Protein AF-A0A970TZQ5-F1 (afdb_monomer_lite)

Radius of gyration: 27.66 Å; chains: 1; bounding box: 65×51×74 Å

Secondary structure (DSSP, 8-state):
-----TTHHHHHHHHHHHHHHHHHHSPSSHHHHHHHHHHHHHHHHHHHGGGGGGGSGGGGG--HHHHHHHHHHHHHHHHHHHHHHTTPPP-HHHHHHHHHHHHHHHIIIIIHHHHHHHH-THHHHHHHHHHHHTT---EEEEES---HHHHHHHTS--EEESSSPPPPSS-TT--HHHHHHHHHHHHHHHHHHHTTS--S-TTS--HHHHHHHHHHHHHHHHTT---HHHHHHHHHHHHHHHHHHHHHHTSSS-EEEEEEHHHHHHHHHH-S--TT-EEEEEEEETTEEEEEEE-HHHHHHHHT--

Foldseek 3Di:
DPPPCVVVVVVVVVVVVVVVVVVVPDDDDDVVLVVLLVLLVVLQVQLCVLVCCVVDPNVVLDDVLSNVLSVVSNVLSVVSVVCSVVVHDDPVVVSVVVVVVSVVVSCVVRVCVVVCQQAACQVVLVLLLVCVVVVHDFAEEEEPDDDVRNCVNSVHDHDYHPVDQQDFPDPPPDDPVRSVVVVVLLVVLLLVQLVVQDQPDLQQGDPVSLVSSLVSSVVSVVVPPDDPVVVVRSLVSVLVSLVVVLVVQLDLGKYKYKYFSSVSSVSCSSCVPSNQKGFPDWGNHHNTTITIIIHPNNNVSSVPPD

Sequence (306 aa):
RSVYLLPLYPACAILFAAAMLQFMDTPWGKTQHRMGVVLAVLPLLLSIAPFALFATPYRAFWNYGWALFSLILAIYGLFLLYRLYAAKRLYLPAHVVGIFSILAFFAASLFFPSLNNHKSARFFCAPVAALVDQGIDFDLYTIGFAREEYIFYSKHPFKELFTKEVPLSQDHGLTPLQMARFQKECSRVINKAQTKIEVQDINAISETELEALHEALQEAIHKKNYAEPLWLDFKAGLEEQVRAFFEDFATPRPAFLYIQAADWYWIYGLHPETGGAMVMDQSAVGSRSMLLIANEAGAALLSTIP

Structure (mmCIF, N/CA/C/O backbone):
data_AF-A0A970TZQ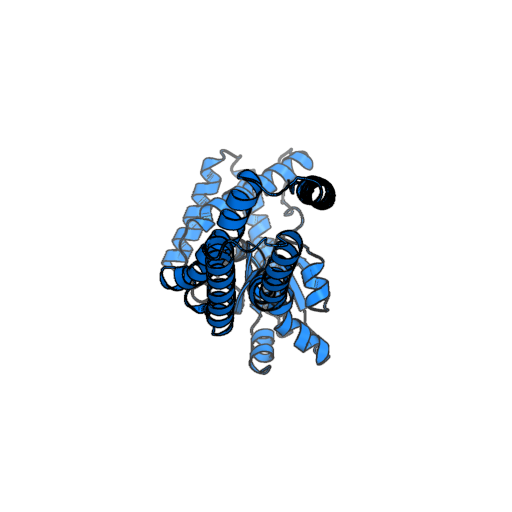5-F1
#
_entry.id   AF-A0A970TZQ5-F1
#
loop_
_atom_site.group_PDB
_atom_site.id
_atom_site.type_symbol
_atom_site.label_atom_id
_atom_site.label_alt_id
_atom_site.label_comp_id
_atom_site.label_asym_id
_atom_site.label_entity_id
_atom_site.label_seq_id
_atom_site.pdbx_PDB_ins_code
_atom_site.Cartn_x
_atom_site.Cartn_y
_atom_site.Cartn_z
_atom_site.occupancy
_atom_site.B_iso_or_equiv
_atom_site.auth_seq_id
_atom_site.auth_comp_id
_atom_site.auth_asym_id
_atom_site.auth_atom_id
_atom_site.pdbx_PDB_model_num
ATOM 1 N N . ARG A 1 1 ? -7.508 12.135 -10.018 1.00 39.81 1 ARG A N 1
ATOM 2 C CA . ARG A 1 1 ? -7.989 11.834 -11.388 1.00 39.81 1 ARG A CA 1
ATOM 3 C C . ARG A 1 1 ? -6.898 11.034 -12.082 1.00 39.81 1 ARG A C 1
ATOM 5 O O . ARG A 1 1 ? -5.844 11.590 -12.347 1.00 39.81 1 ARG A O 1
ATOM 12 N N . SER A 1 2 ? -7.107 9.738 -12.279 1.00 38.75 2 SER A N 1
ATOM 13 C CA . SER A 1 2 ? -6.241 8.884 -13.093 1.00 38.75 2 SER A CA 1
ATOM 14 C C . SER A 1 2 ? -6.365 9.330 -14.547 1.00 38.75 2 SER A C 1
ATOM 16 O O . SER A 1 2 ? -7.413 9.139 -15.161 1.00 38.75 2 SER A O 1
ATOM 18 N N . VAL A 1 3 ? -5.338 9.995 -15.077 1.00 48.09 3 VAL A N 1
ATOM 19 C CA . VAL A 1 3 ? -5.247 10.273 -16.514 1.00 48.09 3 VAL A CA 1
ATOM 20 C C . VAL A 1 3 ? -5.311 8.920 -17.216 1.00 48.09 3 VAL A C 1
ATOM 22 O O . VAL A 1 3 ? -4.507 8.034 -16.934 1.00 48.09 3 VAL A O 1
ATOM 25 N N . TYR A 1 4 ? -6.328 8.727 -18.052 1.00 50.22 4 TYR A N 1
ATOM 26 C CA . TYR A 1 4 ? -6.528 7.490 -18.795 1.00 50.22 4 TYR A CA 1
ATOM 27 C C . TYR A 1 4 ? -5.415 7.412 -19.851 1.00 50.22 4 TYR A C 1
ATOM 29 O O . TYR A 1 4 ? -5.520 8.006 -20.917 1.00 50.22 4 TYR A O 1
ATOM 37 N N . LEU A 1 5 ? -4.298 6.759 -19.517 1.00 59.78 5 LEU A N 1
ATOM 38 C CA . LEU A 1 5 ? -3.113 6.654 -20.384 1.00 59.78 5 LEU A CA 1
ATOM 39 C C . LEU A 1 5 ? -3.281 5.612 -21.502 1.00 59.78 5 LEU A C 1
ATOM 41 O O . LEU A 1 5 ? -2.469 5.560 -22.421 1.00 59.78 5 LEU A O 1
ATOM 45 N N . LEU A 1 6 ? -4.342 4.802 -21.448 1.00 64.88 6 LEU A N 1
ATOM 46 C CA . LEU A 1 6 ? -4.631 3.731 -22.407 1.00 64.88 6 LEU A CA 1
ATOM 47 C C . LEU A 1 6 ? -4.637 4.176 -23.883 1.00 64.88 6 LEU A C 1
ATOM 49 O O . LEU A 1 6 ? -4.052 3.457 -24.685 1.00 64.88 6 LEU A O 1
ATOM 53 N N . PRO A 1 7 ? -5.193 5.343 -24.273 1.00 77.31 7 PRO A N 1
ATOM 54 C CA . PRO A 1 7 ? -5.137 5.816 -25.661 1.00 77.31 7 PRO A CA 1
ATOM 55 C C . PRO A 1 7 ? -3.758 6.346 -26.081 1.00 77.31 7 PRO A C 1
ATOM 57 O O . PRO A 1 7 ? -3.457 6.403 -27.273 1.00 77.31 7 PRO A O 1
ATOM 60 N N . LEU A 1 8 ? -2.910 6.732 -25.121 1.00 78.00 8 LEU A N 1
ATOM 61 C CA . LEU A 1 8 ? -1.598 7.313 -25.401 1.00 78.00 8 LEU A CA 1
ATOM 62 C C . LEU A 1 8 ? -0.619 6.251 -25.920 1.00 78.00 8 LEU A C 1
ATOM 64 O O . LEU A 1 8 ? 0.151 6.526 -26.836 1.00 78.00 8 LEU A O 1
ATOM 68 N N . TYR A 1 9 ? -0.673 5.029 -25.379 1.00 80.25 9 TYR A N 1
ATOM 69 C CA . TYR A 1 9 ? 0.233 3.948 -25.782 1.00 80.25 9 TYR A CA 1
ATOM 70 C C . TYR A 1 9 ? 0.084 3.559 -27.266 1.00 80.25 9 TYR A C 1
ATOM 72 O O . TYR A 1 9 ? 1.101 3.566 -27.963 1.00 80.25 9 TYR A O 1
ATOM 80 N N . PRO A 1 10 ? -1.131 3.291 -27.799 1.00 84.69 10 PRO A N 1
ATOM 81 C CA . PRO A 1 10 ? -1.318 3.043 -29.227 1.00 84.69 10 PRO A CA 1
ATOM 82 C C . PRO A 1 10 ? -0.879 4.223 -30.094 1.00 84.69 10 PRO A C 1
ATOM 84 O O . PRO A 1 10 ? -0.209 4.021 -31.103 1.00 84.69 10 PRO A O 1
ATOM 87 N N . ALA A 1 11 ? -1.200 5.458 -29.691 1.00 86.19 11 ALA A N 1
ATOM 88 C CA . ALA A 1 11 ? -0.820 6.650 -30.446 1.00 86.19 11 ALA A CA 1
ATOM 89 C C . ALA A 1 11 ? 0.708 6.804 -30.542 1.00 86.19 11 ALA A C 1
ATOM 91 O O . ALA A 1 11 ? 1.244 7.004 -31.632 1.00 86.19 11 ALA A O 1
ATOM 92 N N . CYS A 1 12 ? 1.427 6.641 -29.426 1.00 85.12 12 CYS A N 1
ATOM 93 C CA . CYS A 1 12 ? 2.889 6.660 -29.411 1.00 85.12 12 CYS A CA 1
ATOM 94 C C . CYS A 1 12 ? 3.492 5.522 -30.243 1.00 85.12 12 CYS A C 1
ATOM 96 O O . CYS A 1 12 ? 4.470 5.755 -30.947 1.00 85.12 12 CYS A O 1
ATOM 98 N N . ALA A 1 13 ? 2.912 4.319 -30.205 1.00 86.25 13 ALA A N 1
ATOM 99 C CA . ALA A 1 13 ? 3.382 3.188 -31.003 1.00 86.25 13 ALA A CA 1
ATOM 100 C C . ALA A 1 13 ? 3.233 3.444 -32.514 1.00 86.25 13 ALA A C 1
ATOM 102 O O . ALA A 1 13 ? 4.171 3.189 -33.267 1.00 86.25 13 ALA A O 1
ATOM 103 N N . ILE A 1 14 ? 2.098 4.005 -32.950 1.00 88.81 14 ILE A N 1
ATOM 104 C CA . ILE A 1 14 ? 1.858 4.373 -34.355 1.00 88.81 14 ILE A CA 1
ATOM 105 C C . ILE A 1 14 ? 2.846 5.454 -34.804 1.00 88.81 14 ILE A C 1
ATOM 107 O O . ILE A 1 14 ? 3.481 5.308 -35.847 1.00 88.81 14 ILE A O 1
ATOM 111 N N . LEU A 1 15 ? 3.020 6.513 -34.005 1.00 89.19 15 LEU A N 1
ATOM 112 C CA . LEU A 1 15 ? 3.970 7.589 -34.306 1.00 89.19 15 LEU A CA 1
ATOM 113 C C . LEU A 1 15 ? 5.410 7.072 -34.378 1.00 89.19 15 LEU A C 1
ATOM 115 O O . LEU A 1 15 ? 6.154 7.440 -35.285 1.00 89.19 15 LEU A O 1
ATOM 119 N N . PHE A 1 16 ? 5.796 6.193 -33.454 1.00 87.88 16 PHE A N 1
ATOM 120 C CA . PHE A 1 16 ? 7.115 5.574 -33.447 1.00 87.88 16 PHE A CA 1
ATOM 121 C C . PHE A 1 16 ? 7.339 4.695 -34.682 1.00 87.88 16 PHE A C 1
ATOM 123 O O . PHE A 1 16 ? 8.379 4.804 -35.329 1.00 87.88 16 PHE A O 1
ATOM 130 N N . ALA A 1 17 ? 6.360 3.864 -35.046 1.00 87.94 17 ALA A N 1
ATOM 131 C CA . ALA A 1 17 ? 6.428 3.028 -36.240 1.00 87.94 17 ALA A CA 1
ATOM 132 C C . ALA A 1 17 ? 6.543 3.874 -37.519 1.00 87.94 17 ALA A C 1
ATOM 134 O O . ALA A 1 17 ? 7.414 3.611 -38.347 1.00 87.94 17 ALA A O 1
ATOM 135 N N . ALA A 1 18 ? 5.732 4.929 -37.650 1.00 89.12 18 ALA A N 1
ATOM 136 C CA . ALA A 1 18 ? 5.799 5.856 -38.778 1.00 89.12 18 ALA A CA 1
ATOM 137 C C . ALA A 1 18 ? 7.170 6.549 -38.874 1.00 89.12 18 ALA A C 1
ATOM 139 O O . ALA A 1 18 ? 7.766 6.595 -39.950 1.00 89.12 18 ALA A O 1
ATOM 140 N N . ALA A 1 19 ? 7.712 7.015 -37.744 1.00 86.25 19 ALA A N 1
ATOM 141 C CA . ALA A 1 19 ? 9.044 7.612 -37.687 1.00 86.25 19 ALA A CA 1
ATOM 142 C C . ALA A 1 19 ? 10.150 6.610 -38.062 1.00 86.25 19 ALA A C 1
ATOM 144 O O . ALA A 1 19 ? 11.109 6.982 -38.736 1.00 86.25 19 ALA A O 1
ATOM 145 N N . MET A 1 20 ? 10.023 5.339 -37.665 1.00 85.38 20 MET A N 1
ATOM 146 C CA . MET A 1 20 ? 10.967 4.281 -38.042 1.00 85.38 20 MET A CA 1
ATOM 147 C C . MET A 1 20 ? 10.926 3.949 -39.531 1.00 85.38 20 MET A C 1
ATOM 149 O O . MET A 1 20 ? 11.990 3.801 -40.128 1.00 85.38 20 MET A O 1
ATOM 153 N N . LEU A 1 21 ? 9.744 3.899 -40.148 1.00 87.31 21 LEU A N 1
ATOM 154 C CA . LEU A 1 21 ? 9.618 3.697 -41.595 1.00 87.31 21 LEU A CA 1
ATOM 155 C C . LEU A 1 21 ? 10.258 4.853 -42.372 1.00 87.31 21 LEU A C 1
ATOM 157 O O . LEU A 1 21 ? 11.133 4.629 -43.203 1.00 87.31 21 LEU A O 1
ATOM 161 N N . GLN A 1 22 ? 9.929 6.096 -42.012 1.00 86.75 22 GLN A N 1
ATOM 162 C CA . GLN A 1 22 ? 10.545 7.275 -42.627 1.00 86.75 22 GLN A CA 1
ATOM 163 C C . GLN A 1 22 ? 12.073 7.287 -42.451 1.00 86.75 22 GLN A C 1
ATOM 165 O O . GLN A 1 22 ? 12.824 7.688 -43.345 1.00 86.75 22 GLN A O 1
ATOM 170 N N . PHE A 1 23 ? 12.552 6.836 -41.292 1.00 83.62 23 PHE A N 1
ATOM 171 C CA . PHE A 1 23 ? 13.975 6.731 -41.012 1.00 83.62 23 PHE A CA 1
ATOM 172 C C . PHE A 1 23 ? 14.678 5.690 -41.899 1.00 83.62 23 PHE A C 1
ATOM 174 O O . PHE A 1 23 ? 15.806 5.935 -42.333 1.00 83.62 23 PHE A O 1
ATOM 181 N N . MET A 1 24 ? 14.021 4.560 -42.184 1.00 84.31 24 MET A N 1
ATOM 182 C CA . MET A 1 24 ? 14.531 3.501 -43.064 1.00 84.31 24 MET A CA 1
ATOM 183 C C . MET A 1 24 ? 14.681 3.958 -44.517 1.00 84.31 24 MET A C 1
ATOM 185 O O . MET A 1 24 ? 15.652 3.574 -45.166 1.00 84.31 24 MET A O 1
ATOM 189 N N . ASP A 1 25 ? 13.775 4.812 -44.991 1.00 86.38 25 ASP A N 1
ATOM 190 C CA . ASP A 1 25 ? 13.792 5.336 -46.363 1.00 86.38 25 ASP A CA 1
ATOM 191 C C . ASP A 1 25 ? 14.812 6.472 -46.562 1.00 86.38 25 ASP A C 1
ATOM 193 O O . ASP A 1 25 ? 15.141 6.853 -47.687 1.00 86.38 25 ASP A O 1
ATOM 197 N N . THR A 1 26 ? 15.347 7.029 -45.473 1.00 84.62 26 THR A N 1
ATOM 198 C CA . THR A 1 26 ? 16.321 8.122 -45.540 1.00 84.62 26 THR A CA 1
ATOM 199 C C . THR A 1 26 ? 17.713 7.578 -45.916 1.00 84.62 26 THR A C 1
ATOM 201 O O . THR A 1 26 ? 18.188 6.620 -45.301 1.00 84.62 26 THR A O 1
ATOM 204 N N . PRO A 1 27 ? 18.435 8.175 -46.884 1.00 84.69 27 PRO A N 1
ATOM 205 C CA . PRO A 1 27 ? 19.791 7.745 -47.221 1.00 84.69 27 PRO A CA 1
ATOM 206 C C . PRO A 1 27 ? 20.783 8.004 -46.079 1.00 84.69 27 PRO A C 1
ATOM 208 O O . PRO A 1 27 ? 20.627 8.929 -45.275 1.00 84.69 27 PRO A O 1
ATOM 211 N N . TRP A 1 28 ? 21.854 7.205 -46.034 1.00 81.25 28 TRP A N 1
ATOM 212 C CA . TRP A 1 28 ? 22.858 7.320 -44.977 1.00 81.25 28 TRP A CA 1
ATOM 213 C C . TRP A 1 28 ? 23.588 8.657 -44.984 1.00 81.25 28 TRP A C 1
ATOM 215 O O . TRP A 1 28 ? 24.204 9.050 -45.972 1.00 81.25 28 TRP A O 1
ATOM 225 N N . GLY A 1 29 ? 23.546 9.343 -43.840 1.00 86.19 29 GLY A N 1
ATOM 226 C CA . GLY A 1 29 ? 24.088 10.686 -43.675 1.00 86.19 29 GLY A CA 1
ATOM 227 C C . GLY A 1 29 ? 24.277 11.087 -42.212 1.00 86.19 29 GLY A C 1
ATOM 228 O O . GLY A 1 29 ? 24.196 10.268 -41.294 1.00 86.19 29 GLY A O 1
ATOM 229 N N . LYS A 1 30 ? 24.518 12.385 -41.983 1.00 87.25 30 LYS A N 1
ATOM 230 C CA . LYS A 1 30 ? 24.831 12.947 -40.653 1.00 87.25 30 LYS A CA 1
ATOM 231 C C . LYS A 1 30 ? 23.747 12.654 -39.609 1.00 87.25 30 LYS A C 1
ATOM 233 O O . LYS A 1 30 ? 24.076 12.373 -38.461 1.00 87.25 30 LYS A O 1
ATOM 238 N N . THR A 1 31 ? 22.472 12.693 -39.997 1.00 85.31 31 THR A N 1
ATOM 239 C CA . THR A 1 31 ? 21.338 12.441 -39.091 1.00 85.31 31 THR A CA 1
ATOM 240 C C . THR A 1 31 ? 21.326 11.005 -38.576 1.00 85.31 31 THR A C 1
ATOM 242 O O . THR A 1 31 ? 21.201 10.791 -37.374 1.00 85.31 31 THR A O 1
ATOM 245 N N . GLN A 1 32 ? 21.545 10.022 -39.453 1.00 85.25 32 GLN A N 1
ATOM 246 C CA . GLN A 1 32 ? 21.582 8.611 -39.061 1.00 85.25 32 GLN A CA 1
ATOM 247 C C . GLN A 1 32 ? 22.785 8.304 -38.174 1.00 85.25 32 GLN A C 1
ATOM 249 O O . GLN A 1 32 ? 22.650 7.598 -37.180 1.00 85.25 32 GLN A O 1
ATOM 254 N N . HIS A 1 33 ? 23.942 8.906 -38.465 1.00 88.62 33 HIS A N 1
ATOM 255 C CA . HIS A 1 33 ? 25.108 8.789 -37.595 1.00 88.62 33 HIS A CA 1
ATOM 256 C C . HIS A 1 33 ? 24.834 9.359 -36.193 1.00 88.62 33 HIS A C 1
ATOM 258 O O . HIS A 1 33 ? 25.112 8.690 -35.203 1.00 88.62 33 HIS A O 1
ATOM 264 N N . ARG A 1 34 ? 24.213 10.546 -36.091 1.00 90.56 34 ARG A N 1
ATOM 265 C CA . ARG A 1 34 ? 23.810 11.139 -34.800 1.00 90.56 34 ARG A CA 1
ATOM 266 C C . ARG A 1 34 ? 22.829 10.251 -34.036 1.00 90.56 34 ARG A C 1
ATOM 268 O O . ARG A 1 34 ? 23.026 10.027 -32.848 1.00 90.56 34 ARG A O 1
ATOM 275 N N . MET A 1 35 ? 21.807 9.718 -34.707 1.00 89.38 35 MET A N 1
ATOM 276 C CA . MET A 1 35 ? 20.855 8.792 -34.082 1.00 89.38 35 MET A CA 1
ATOM 277 C C . MET A 1 35 ? 21.528 7.495 -33.636 1.00 89.38 35 MET A C 1
ATOM 279 O O . MET A 1 35 ? 21.233 7.002 -32.554 1.00 89.38 35 MET A O 1
ATOM 283 N N . GLY A 1 36 ? 22.482 6.984 -34.416 1.00 91.25 36 GLY A N 1
ATOM 284 C CA . GLY A 1 36 ? 23.326 5.866 -34.014 1.00 91.25 36 GLY A CA 1
ATOM 285 C C . GLY A 1 36 ? 24.115 6.163 -32.740 1.00 91.25 36 GLY A C 1
ATOM 286 O O . GLY A 1 36 ? 24.098 5.348 -31.824 1.00 91.25 36 GLY A O 1
ATOM 287 N N . VAL A 1 37 ? 24.748 7.338 -32.642 1.00 93.81 37 VAL A N 1
ATOM 288 C CA . VAL A 1 37 ? 25.464 7.761 -31.425 1.00 93.81 37 VAL A CA 1
ATOM 289 C C . VAL A 1 37 ? 24.515 7.821 -30.230 1.00 93.81 37 VAL A C 1
ATOM 291 O O . VAL A 1 37 ? 24.837 7.267 -29.185 1.00 93.81 37 VAL A O 1
ATOM 294 N N . VAL A 1 38 ? 23.326 8.413 -30.381 1.00 93.94 38 VAL A N 1
ATOM 295 C CA . VAL A 1 38 ? 22.309 8.444 -29.313 1.00 93.94 38 VAL A CA 1
ATOM 296 C C . VAL A 1 38 ? 21.917 7.025 -28.886 1.00 93.94 38 VAL A C 1
ATOM 298 O O . VAL A 1 38 ? 21.910 6.726 -27.693 1.00 93.94 38 VAL A O 1
ATOM 301 N N . LEU A 1 39 ? 21.658 6.133 -29.846 1.00 92.81 39 LEU A N 1
ATOM 302 C CA . LEU A 1 39 ? 21.317 4.730 -29.589 1.00 92.81 39 LEU A CA 1
ATOM 303 C C . LEU A 1 39 ? 22.457 3.926 -28.957 1.00 92.81 39 LEU A C 1
ATOM 305 O O . LEU A 1 39 ? 22.183 2.920 -28.315 1.00 92.81 39 LEU A O 1
ATOM 309 N N . ALA A 1 40 ? 23.711 4.340 -29.127 1.00 95.12 40 ALA A N 1
ATOM 310 C CA . ALA A 1 40 ? 24.865 3.697 -28.508 1.00 95.12 40 ALA A CA 1
ATOM 311 C C . ALA A 1 40 ? 25.138 4.234 -27.091 1.00 95.12 40 ALA A C 1
ATOM 313 O O . ALA A 1 40 ? 25.444 3.466 -26.181 1.00 95.12 40 ALA A O 1
ATOM 314 N N . VAL A 1 41 ? 24.978 5.545 -26.889 1.00 96.56 41 VAL A N 1
ATOM 315 C CA . VAL A 1 41 ? 25.199 6.220 -25.600 1.00 96.56 41 VAL A CA 1
ATOM 316 C C . VAL A 1 41 ? 24.096 5.896 -24.594 1.00 96.56 41 VAL A C 1
ATOM 318 O O . VAL A 1 41 ? 24.387 5.695 -23.419 1.00 96.56 41 VAL A O 1
ATOM 321 N N . LEU A 1 42 ? 22.836 5.809 -25.024 1.00 95.81 42 LEU A N 1
ATOM 322 C CA . LEU A 1 42 ? 21.712 5.577 -24.114 1.00 95.81 42 LEU A CA 1
ATOM 323 C C . LEU A 1 42 ? 21.819 4.238 -23.347 1.00 95.81 42 LEU A C 1
ATOM 325 O O . LEU A 1 42 ? 21.691 4.268 -22.124 1.00 95.81 42 LEU A O 1
ATOM 329 N N . PRO A 1 43 ? 22.133 3.088 -23.978 1.00 95.94 43 PRO A N 1
ATOM 330 C CA . PRO A 1 43 ? 22.441 1.846 -23.267 1.00 95.94 43 PRO A CA 1
ATOM 331 C C . PRO A 1 43 ? 23.606 1.976 -22.282 1.00 95.94 43 PRO A C 1
ATOM 333 O O . PRO A 1 43 ? 23.533 1.419 -21.193 1.00 95.94 43 PRO A O 1
ATOM 336 N N . LEU A 1 44 ? 24.656 2.737 -22.618 1.00 97.12 44 LEU A N 1
ATOM 337 C CA . LEU A 1 44 ? 25.788 2.961 -21.709 1.00 97.12 44 LEU A CA 1
ATOM 338 C C . LEU A 1 44 ? 25.359 3.739 -20.466 1.00 97.12 44 LEU A C 1
ATOM 340 O O . LEU A 1 44 ? 25.702 3.349 -19.355 1.00 97.12 44 LEU A O 1
ATOM 344 N N . LEU A 1 45 ? 24.556 4.790 -20.627 1.00 96.31 45 LEU A N 1
ATOM 345 C CA . LEU A 1 45 ? 24.002 5.526 -19.490 1.00 96.31 45 LEU A CA 1
ATOM 346 C C . LEU A 1 45 ? 23.093 4.630 -18.640 1.00 96.31 45 LEU A C 1
ATOM 348 O O . LEU A 1 45 ? 23.231 4.588 -17.418 1.00 96.31 45 LEU A O 1
ATOM 352 N N . LEU A 1 46 ? 22.216 3.852 -19.282 1.00 95.25 46 LEU A N 1
ATOM 353 C CA . LEU A 1 46 ? 21.351 2.895 -18.592 1.00 95.25 46 LEU A CA 1
ATOM 354 C C . LEU A 1 46 ? 22.137 1.775 -17.899 1.00 95.25 46 LEU A C 1
ATOM 356 O O . LEU A 1 46 ? 21.683 1.281 -16.874 1.00 95.25 46 LEU A O 1
ATOM 360 N N . SER A 1 47 ? 23.321 1.407 -18.396 1.00 97.00 47 SER A N 1
ATOM 361 C CA . SER A 1 47 ? 24.172 0.402 -17.753 1.00 97.00 47 SER A CA 1
ATOM 362 C C . SER A 1 47 ? 24.698 0.854 -16.391 1.00 97.00 47 SER A C 1
ATOM 364 O O . SER A 1 47 ? 24.937 0.025 -15.517 1.00 97.00 47 SER A O 1
ATOM 366 N N . ILE A 1 48 ? 24.830 2.163 -16.173 1.00 96.56 48 ILE A N 1
ATOM 367 C CA . ILE A 1 48 ? 25.310 2.729 -14.907 1.00 96.56 48 ILE A CA 1
ATOM 368 C C . ILE A 1 48 ? 24.148 2.901 -13.916 1.00 96.56 48 ILE A C 1
ATOM 370 O O . ILE A 1 48 ? 24.350 2.821 -12.705 1.00 96.56 48 ILE A O 1
ATOM 374 N N . ALA A 1 49 ? 22.918 3.084 -14.409 1.00 93.00 49 ALA A N 1
ATOM 375 C CA . ALA A 1 49 ? 21.755 3.423 -13.589 1.00 93.00 49 ALA A CA 1
ATOM 376 C C . ALA A 1 49 ? 21.494 2.469 -12.400 1.00 93.00 49 ALA A C 1
ATOM 378 O O . ALA A 1 49 ? 21.246 2.976 -11.306 1.00 93.00 49 ALA A O 1
ATOM 379 N N . PRO A 1 50 ? 21.607 1.128 -12.521 1.00 93.38 50 PRO A N 1
ATOM 380 C CA . PRO A 1 50 ? 21.378 0.238 -11.381 1.00 93.38 50 PRO A CA 1
ATOM 381 C C . PRO A 1 50 ? 22.364 0.431 -10.224 1.00 93.38 50 PRO A C 1
ATOM 383 O O . PRO A 1 50 ? 22.018 0.165 -9.075 1.00 93.38 50 PRO A O 1
ATOM 386 N N . PHE A 1 51 ? 23.575 0.930 -10.488 1.00 94.75 51 PHE A N 1
ATOM 387 C CA . PHE A 1 51 ? 24.564 1.201 -9.440 1.00 94.75 51 PHE A CA 1
ATOM 388 C C . PHE A 1 51 ? 24.218 2.439 -8.609 1.00 94.75 51 PHE A C 1
ATOM 390 O O . PHE A 1 51 ? 24.690 2.558 -7.479 1.00 94.75 51 PHE A O 1
ATOM 397 N N . ALA A 1 52 ? 23.340 3.318 -9.104 1.00 93.44 52 ALA A N 1
ATOM 398 C CA . ALA A 1 52 ? 22.818 4.427 -8.311 1.00 93.44 52 ALA A CA 1
ATOM 399 C C . ALA A 1 52 ? 22.042 3.934 -7.078 1.00 93.44 52 ALA A C 1
ATOM 401 O O . ALA A 1 52 ? 22.005 4.643 -6.076 1.00 93.44 52 ALA A O 1
ATOM 402 N N . LEU A 1 53 ? 21.494 2.707 -7.100 1.00 90.25 53 LEU A N 1
ATOM 403 C CA . LEU A 1 53 ? 20.795 2.119 -5.951 1.00 90.25 53 LEU A CA 1
ATOM 404 C C . LEU A 1 53 ? 21.674 2.055 -4.697 1.00 90.25 53 LEU A C 1
ATOM 406 O O . LEU A 1 53 ? 21.158 2.255 -3.599 1.00 90.25 53 LEU A O 1
ATOM 410 N N . PHE A 1 54 ? 22.989 1.853 -4.843 1.00 93.44 54 PHE A N 1
ATOM 411 C CA . PHE A 1 54 ? 23.922 1.826 -3.711 1.00 93.44 54 PHE A CA 1
ATOM 412 C C . PHE A 1 54 ? 24.036 3.168 -2.982 1.00 93.44 54 PHE A C 1
ATOM 414 O O . PHE A 1 54 ? 24.378 3.188 -1.803 1.00 93.44 54 PHE A O 1
ATOM 421 N N . ALA A 1 55 ? 23.718 4.274 -3.657 1.00 94.38 55 ALA A N 1
ATOM 422 C CA . ALA A 1 55 ? 23.684 5.612 -3.074 1.00 94.38 55 ALA A CA 1
ATOM 423 C C . ALA A 1 55 ? 22.304 5.982 -2.496 1.00 94.38 55 ALA A C 1
ATOM 425 O O . ALA A 1 55 ? 22.092 7.121 -2.088 1.00 94.38 55 ALA A O 1
ATOM 426 N N . THR A 1 56 ? 21.351 5.045 -2.473 1.00 89.88 56 THR A N 1
ATOM 427 C CA . THR A 1 56 ? 19.980 5.276 -1.996 1.00 89.88 56 THR A CA 1
ATOM 428 C C . THR A 1 56 ? 19.614 4.323 -0.852 1.00 89.88 56 THR A C 1
ATOM 430 O O . THR A 1 56 ? 20.244 3.273 -0.700 1.00 89.88 56 THR A O 1
ATOM 433 N N . PRO A 1 57 ? 18.542 4.610 -0.086 1.00 85.88 57 PRO A N 1
ATOM 434 C CA . PRO A 1 57 ? 17.993 3.666 0.894 1.00 85.88 57 PRO A CA 1
ATOM 435 C C . PRO A 1 57 ? 17.576 2.314 0.286 1.00 85.88 57 PRO A C 1
ATOM 437 O O . PRO A 1 57 ? 17.497 1.310 0.986 1.00 85.88 57 PRO A O 1
ATOM 440 N N . TYR A 1 58 ? 17.371 2.261 -1.034 1.00 83.62 58 TYR A N 1
ATOM 441 C CA . TYR A 1 58 ? 16.922 1.083 -1.775 1.00 83.62 58 TYR A CA 1
ATOM 442 C C . TYR A 1 58 ? 18.049 0.104 -2.147 1.00 83.62 58 TYR A C 1
ATOM 444 O O . TYR A 1 58 ? 17.840 -0.784 -2.972 1.00 83.62 58 TYR A O 1
ATOM 452 N N . ARG A 1 59 ? 19.238 0.211 -1.535 1.00 90.06 59 ARG A N 1
ATOM 453 C CA . ARG A 1 59 ? 20.378 -0.697 -1.785 1.00 90.06 59 ARG A CA 1
ATOM 454 C C . ARG A 1 59 ? 20.030 -2.186 -1.653 1.00 90.06 59 ARG A C 1
ATOM 456 O O . ARG A 1 59 ? 20.614 -3.007 -2.349 1.00 90.06 59 ARG A O 1
ATOM 463 N N . ALA A 1 60 ? 19.069 -2.524 -0.790 1.00 86.62 60 ALA A N 1
ATOM 464 C CA . ALA A 1 60 ? 18.627 -3.899 -0.551 1.00 86.62 60 ALA A CA 1
ATOM 465 C C . ALA A 1 60 ? 17.936 -4.541 -1.770 1.00 86.62 60 ALA A C 1
ATOM 467 O O . ALA A 1 60 ? 17.890 -5.761 -1.872 1.00 86.62 60 ALA A O 1
ATOM 468 N N . PHE A 1 61 ? 17.437 -3.739 -2.716 1.00 84.25 61 PHE A N 1
ATOM 469 C CA . PHE A 1 61 ? 16.822 -4.234 -3.952 1.00 84.25 61 PHE A CA 1
ATOM 470 C C . PHE A 1 61 ? 17.846 -4.600 -5.035 1.00 84.25 61 PHE A C 1
ATOM 472 O O . PHE A 1 61 ? 17.477 -5.115 -6.097 1.00 84.25 61 PHE A O 1
ATOM 479 N N . TRP A 1 62 ? 19.133 -4.332 -4.796 1.00 90.56 62 TRP A N 1
ATOM 480 C CA . TRP A 1 62 ? 20.190 -4.709 -5.720 1.00 90.56 62 TRP A CA 1
ATOM 481 C C . TRP A 1 62 ? 20.409 -6.227 -5.704 1.00 90.56 62 TRP A C 1
ATOM 483 O O . TRP A 1 62 ? 20.443 -6.863 -4.655 1.00 90.56 62 TRP A O 1
ATOM 493 N N . ASN A 1 63 ? 20.580 -6.819 -6.883 1.00 90.31 63 ASN A N 1
ATOM 494 C CA . ASN A 1 63 ? 20.810 -8.247 -7.067 1.00 90.31 63 ASN A CA 1
ATOM 495 C C . ASN A 1 63 ? 21.699 -8.475 -8.298 1.00 90.31 63 ASN A C 1
ATOM 497 O O . ASN A 1 63 ? 21.870 -7.582 -9.131 1.00 90.31 63 ASN A O 1
ATOM 501 N N . TYR A 1 64 ? 22.236 -9.688 -8.447 1.00 93.81 64 TYR A N 1
ATOM 502 C CA . TYR A 1 64 ? 23.123 -10.033 -9.564 1.00 93.81 64 TYR A CA 1
ATOM 503 C C . TYR A 1 64 ? 22.468 -9.897 -10.950 1.00 93.81 64 TYR A C 1
ATOM 505 O O . TYR A 1 64 ? 23.171 -9.689 -11.939 1.00 93.81 64 TYR A O 1
ATOM 513 N N . GLY A 1 65 ? 21.135 -9.943 -11.033 1.00 93.31 65 GLY A N 1
ATOM 514 C CA . GLY A 1 65 ? 20.395 -9.665 -12.263 1.00 93.31 65 GLY A CA 1
ATOM 515 C C . GLY A 1 65 ? 20.617 -8.237 -12.766 1.00 93.31 65 GLY A C 1
ATOM 516 O O . GLY A 1 65 ? 20.816 -8.041 -13.964 1.00 93.31 65 GLY A O 1
ATOM 517 N N . TRP A 1 66 ? 20.682 -7.249 -11.866 1.00 93.12 66 TRP A N 1
ATOM 518 C CA . TRP A 1 66 ? 20.997 -5.863 -12.225 1.00 93.12 66 TRP A CA 1
ATOM 519 C C . TRP A 1 66 ? 22.425 -5.706 -12.754 1.00 93.12 66 TRP A C 1
ATOM 521 O O . TRP A 1 66 ? 22.632 -4.983 -13.725 1.00 93.12 66 TRP A O 1
ATOM 531 N N . ALA A 1 67 ? 23.397 -6.424 -12.180 1.00 94.69 67 ALA A N 1
ATOM 532 C CA . ALA A 1 67 ? 24.770 -6.438 -12.689 1.00 94.69 67 ALA A CA 1
ATOM 533 C C . ALA A 1 67 ? 24.851 -7.032 -14.104 1.00 94.69 67 ALA A C 1
ATOM 535 O O . ALA A 1 67 ? 25.524 -6.478 -14.973 1.00 94.69 67 ALA A O 1
ATOM 536 N N . LEU A 1 68 ? 24.136 -8.136 -14.350 1.00 95.69 68 LEU A N 1
ATOM 537 C CA . LEU A 1 68 ? 24.060 -8.763 -15.669 1.00 95.69 68 LEU A CA 1
ATOM 538 C C . LEU A 1 68 ? 23.390 -7.838 -16.696 1.00 95.69 68 LEU A C 1
ATOM 540 O O . LEU A 1 68 ? 23.902 -7.684 -17.804 1.00 95.69 68 LEU A O 1
ATOM 544 N N . PHE A 1 69 ? 22.288 -7.185 -16.319 1.00 94.75 69 PHE A N 1
ATOM 545 C CA . PHE A 1 69 ? 21.618 -6.174 -17.138 1.00 94.75 69 PHE A CA 1
ATOM 546 C C . PHE A 1 69 ? 22.569 -5.033 -17.521 1.00 94.75 69 PHE A C 1
ATOM 548 O O . PHE A 1 69 ? 22.708 -4.711 -18.704 1.00 94.75 69 PHE A O 1
ATOM 555 N N . SER A 1 70 ? 23.277 -4.473 -16.536 1.00 96.31 70 SER A N 1
ATOM 556 C CA . SER A 1 70 ? 24.295 -3.446 -16.746 1.00 96.31 70 SER A CA 1
ATOM 557 C C . SER A 1 70 ? 25.389 -3.912 -17.701 1.00 96.31 70 SER A C 1
ATOM 559 O O . SER A 1 70 ? 25.694 -3.217 -18.668 1.00 96.31 70 SER A O 1
ATOM 561 N N . LEU A 1 71 ? 25.948 -5.104 -17.486 1.00 97.31 71 LEU A N 1
ATOM 562 C CA . LEU A 1 71 ? 27.003 -5.652 -18.334 1.00 97.31 71 LEU A CA 1
ATOM 563 C C . LEU A 1 71 ? 26.541 -5.812 -19.788 1.00 97.31 71 LEU A C 1
ATOM 565 O O . LEU A 1 71 ? 27.252 -5.397 -20.703 1.00 97.31 71 LEU A O 1
ATOM 569 N N . ILE A 1 72 ? 25.348 -6.369 -20.012 1.00 97.25 72 ILE A N 1
ATOM 570 C CA . ILE A 1 72 ? 24.797 -6.571 -21.359 1.00 97.25 72 ILE A CA 1
ATOM 571 C C . ILE A 1 72 ? 24.600 -5.231 -22.069 1.00 97.25 72 ILE A C 1
ATOM 573 O O . ILE A 1 72 ? 25.018 -5.086 -23.219 1.00 97.25 72 ILE A O 1
ATOM 577 N N . LEU A 1 73 ? 24.011 -4.237 -21.397 1.00 97.25 73 LEU A N 1
ATOM 578 C CA . LEU A 1 73 ? 23.830 -2.909 -21.984 1.00 97.25 73 LEU A CA 1
ATOM 579 C C . LEU A 1 73 ? 25.162 -2.205 -22.257 1.00 97.25 73 LEU A C 1
ATOM 581 O O . LEU A 1 73 ? 25.295 -1.552 -23.294 1.00 97.25 73 LEU A O 1
ATOM 585 N N . ALA A 1 74 ? 26.154 -2.368 -21.378 1.00 97.88 74 ALA A N 1
ATOM 586 C CA . ALA A 1 74 ? 27.483 -1.804 -21.568 1.00 97.88 74 ALA A CA 1
ATOM 587 C C . ALA A 1 74 ? 28.182 -2.414 -22.791 1.00 97.88 74 ALA A C 1
ATOM 589 O O . ALA A 1 74 ? 28.633 -1.684 -23.675 1.00 97.88 74 ALA A O 1
ATOM 590 N N . ILE A 1 75 ? 28.207 -3.748 -22.888 1.00 97.75 75 ILE A N 1
ATOM 591 C CA . ILE A 1 75 ? 28.774 -4.470 -24.035 1.00 97.75 75 ILE A CA 1
ATOM 592 C C . ILE A 1 75 ? 28.065 -4.052 -25.324 1.00 97.75 75 ILE A C 1
ATOM 594 O O . ILE A 1 75 ? 28.724 -3.747 -26.318 1.00 97.75 75 ILE A O 1
ATOM 598 N N . TYR A 1 76 ? 26.733 -3.995 -25.314 1.00 96.50 76 TYR A N 1
ATOM 599 C CA . TYR A 1 76 ? 25.955 -3.644 -26.498 1.00 96.50 76 TYR A CA 1
ATOM 600 C C . TYR A 1 76 ? 26.179 -2.186 -26.931 1.00 96.50 76 TYR A C 1
ATOM 602 O O . TYR A 1 76 ? 26.372 -1.914 -28.117 1.00 96.50 76 TYR A O 1
ATOM 610 N N . GLY A 1 77 ? 26.218 -1.248 -25.981 1.00 96.31 77 GLY A N 1
ATOM 611 C CA . GLY A 1 77 ? 26.512 0.161 -26.246 1.00 96.31 77 GLY A CA 1
ATOM 612 C C . GLY A 1 77 ? 27.926 0.379 -26.793 1.00 96.31 77 GLY A C 1
ATOM 613 O O . GLY A 1 77 ? 28.097 1.067 -27.802 1.00 96.31 77 GLY A O 1
ATOM 614 N N . LEU A 1 78 ? 28.937 -0.272 -26.205 1.00 97.12 78 LEU A N 1
ATOM 615 C CA . LEU A 1 78 ? 30.320 -0.242 -26.700 1.00 97.12 78 LEU A CA 1
ATOM 616 C C . LEU A 1 78 ? 30.439 -0.876 -28.091 1.00 97.12 78 LEU A C 1
ATOM 618 O O . LEU A 1 78 ? 31.119 -0.328 -28.959 1.00 97.12 78 LEU A O 1
ATOM 622 N N . PHE A 1 79 ? 29.744 -1.990 -28.336 1.00 95.50 79 PHE A N 1
ATOM 623 C CA . PHE A 1 79 ? 29.680 -2.625 -29.650 1.00 95.50 79 PHE A CA 1
ATOM 624 C C . PHE A 1 79 ? 29.102 -1.676 -30.708 1.00 95.50 79 PHE A C 1
ATOM 626 O O . PHE A 1 79 ? 29.667 -1.551 -31.798 1.00 95.50 79 PHE A O 1
ATOM 633 N N . LEU A 1 80 ? 28.018 -0.961 -30.392 1.00 94.75 80 LEU A N 1
ATOM 634 C CA . LEU A 1 80 ? 27.439 0.034 -31.293 1.00 94.75 80 LEU A CA 1
ATOM 635 C C . LEU A 1 80 ? 28.390 1.204 -31.557 1.00 94.75 80 LEU A C 1
ATOM 637 O O . LEU A 1 80 ? 28.566 1.576 -32.718 1.00 94.75 80 LEU A O 1
ATOM 641 N N . LEU A 1 81 ? 29.038 1.749 -30.521 1.00 94.88 81 LEU A N 1
ATOM 642 C CA . LEU A 1 81 ? 30.041 2.809 -30.680 1.00 94.88 81 LEU A CA 1
ATOM 643 C C . LEU A 1 81 ? 31.199 2.358 -31.572 1.00 94.88 81 LEU A C 1
ATOM 645 O O . LEU A 1 81 ? 31.573 3.072 -32.501 1.00 94.88 81 LEU A O 1
ATOM 649 N N . TYR A 1 82 ? 31.723 1.153 -31.345 1.00 95.06 82 TYR A N 1
ATOM 650 C CA . TYR A 1 82 ? 32.780 0.580 -32.172 1.00 95.06 82 TYR A CA 1
ATOM 651 C C . TYR A 1 82 ? 32.340 0.436 -33.634 1.00 95.06 82 TYR A C 1
ATOM 653 O O . TYR A 1 82 ? 33.072 0.815 -34.547 1.00 95.06 82 TYR A O 1
ATOM 661 N N . ARG A 1 83 ? 31.124 -0.065 -33.883 1.00 92.19 83 ARG A N 1
ATOM 662 C CA . ARG A 1 83 ? 30.582 -0.212 -35.243 1.00 92.19 83 ARG A CA 1
ATOM 663 C C . ARG A 1 83 ? 30.369 1.133 -35.940 1.00 92.19 83 ARG A C 1
ATOM 665 O O . ARG A 1 83 ? 30.627 1.216 -37.141 1.00 92.19 83 ARG A O 1
ATOM 672 N N . LEU A 1 84 ? 29.926 2.157 -35.205 1.00 91.69 84 LEU A N 1
ATOM 673 C CA . LEU A 1 84 ? 29.795 3.531 -35.702 1.00 91.69 84 LEU A CA 1
ATOM 674 C C . LEU A 1 84 ? 31.157 4.126 -36.059 1.00 91.69 84 LEU A C 1
ATOM 676 O O . LEU A 1 84 ? 31.284 4.762 -37.104 1.00 91.69 84 LEU A O 1
ATOM 680 N N . TYR A 1 85 ? 32.162 3.902 -35.209 1.00 91.31 85 TYR A N 1
ATOM 681 C CA . TYR A 1 85 ? 33.528 4.377 -35.414 1.00 91.31 85 TYR A CA 1
ATOM 682 C C . TYR A 1 85 ? 34.205 3.690 -36.604 1.00 91.31 85 TYR A C 1
ATOM 684 O O . TYR A 1 85 ? 34.804 4.354 -37.444 1.00 91.31 85 TYR A O 1
ATOM 692 N N . ALA A 1 86 ? 34.040 2.373 -36.741 1.00 90.56 86 ALA A N 1
ATOM 693 C CA . ALA A 1 86 ? 34.618 1.570 -37.820 1.00 90.56 86 ALA A CA 1
ATOM 694 C C . ALA A 1 86 ? 33.979 1.817 -39.211 1.00 90.56 86 ALA A C 1
ATOM 696 O O . ALA A 1 86 ? 34.144 0.997 -40.114 1.00 90.56 86 ALA A O 1
ATOM 697 N N . ALA A 1 87 ? 33.228 2.913 -39.381 1.00 70.25 87 ALA A N 1
ATOM 698 C CA . ALA A 1 87 ? 32.591 3.370 -40.620 1.00 70.25 87 ALA A CA 1
ATOM 699 C C . ALA A 1 87 ? 31.684 2.336 -41.318 1.00 70.25 87 ALA A C 1
ATOM 701 O O . ALA A 1 87 ? 31.420 2.428 -42.519 1.00 70.25 87 ALA A O 1
ATOM 702 N N . LYS A 1 88 ? 31.157 1.353 -40.576 1.00 69.12 88 LYS A N 1
ATOM 703 C CA . LYS A 1 88 ? 30.213 0.375 -41.125 1.00 69.12 88 LYS A CA 1
ATOM 704 C C . LYS A 1 88 ? 28.805 0.959 -41.096 1.00 69.12 88 LYS A C 1
ATOM 706 O O . LYS A 1 88 ? 28.355 1.457 -40.067 1.00 69.12 88 LYS A O 1
ATOM 711 N N . ARG A 1 89 ? 28.084 0.849 -42.218 1.00 79.31 89 ARG A N 1
ATOM 712 C CA . ARG A 1 89 ? 26.643 1.134 -42.251 1.00 79.31 89 ARG A CA 1
ATOM 713 C C . ARG A 1 89 ? 25.954 0.251 -41.210 1.00 79.31 89 ARG A C 1
ATOM 715 O O . ARG A 1 89 ? 26.124 -0.971 -41.213 1.00 79.31 89 ARG A O 1
ATOM 722 N N . LEU A 1 90 ? 25.225 0.881 -40.298 1.00 81.31 90 LEU A N 1
ATOM 723 C CA . LEU A 1 90 ? 24.471 0.200 -39.254 1.00 81.31 90 LEU A CA 1
ATOM 724 C C . LEU A 1 90 ? 23.015 0.134 -39.669 1.00 81.31 90 LEU A C 1
ATOM 726 O O . LEU A 1 90 ? 22.402 1.152 -39.979 1.00 81.31 90 LEU A O 1
ATOM 730 N N . TYR A 1 91 ? 22.441 -1.059 -39.620 1.00 87.56 91 TYR A N 1
ATOM 731 C CA . TYR A 1 91 ? 21.003 -1.204 -39.747 1.00 87.56 91 TYR A CA 1
ATOM 732 C C . TYR A 1 91 ? 20.358 -0.884 -38.393 1.00 87.56 91 TYR A C 1
ATOM 734 O O . TYR A 1 91 ? 20.067 -1.763 -37.584 1.00 87.56 91 TYR A O 1
ATOM 742 N N . LEU A 1 92 ? 20.217 0.415 -38.114 1.00 86.31 92 LEU A N 1
ATOM 743 C CA . LEU A 1 92 ? 19.730 0.941 -36.836 1.00 86.31 92 LEU A CA 1
ATOM 744 C C . LEU A 1 92 ? 18.362 0.382 -36.398 1.00 86.31 92 LEU A C 1
ATOM 746 O O . LEU A 1 92 ? 18.234 0.129 -35.201 1.00 86.31 92 LEU A O 1
ATOM 750 N N . PRO A 1 93 ? 17.384 0.094 -37.288 1.00 88.50 93 PRO A N 1
ATOM 751 C CA . PRO A 1 93 ? 16.123 -0.524 -36.872 1.00 88.50 93 PRO A CA 1
ATOM 752 C C . PRO A 1 93 ? 16.310 -1.861 -36.145 1.00 88.50 93 PRO A C 1
ATOM 754 O O . PRO A 1 93 ? 15.699 -2.082 -35.103 1.00 88.50 93 PRO A O 1
ATOM 757 N N . ALA A 1 94 ? 17.212 -2.730 -36.620 1.00 90.31 94 ALA A N 1
ATOM 758 C CA . ALA A 1 94 ? 17.497 -3.984 -35.917 1.00 90.31 94 ALA A CA 1
ATOM 759 C C . ALA A 1 94 ? 18.111 -3.736 -34.536 1.00 90.31 94 ALA A C 1
ATOM 761 O O . ALA A 1 94 ? 17.812 -4.458 -33.587 1.00 90.31 94 ALA A O 1
ATOM 762 N N . HIS A 1 95 ? 18.930 -2.692 -34.394 1.00 91.94 95 HIS A N 1
ATOM 763 C CA . HIS A 1 95 ? 19.510 -2.353 -33.102 1.00 91.94 95 HIS A CA 1
ATOM 764 C C . HIS A 1 95 ? 18.493 -1.774 -32.123 1.00 91.94 95 HIS A C 1
ATOM 766 O O . HIS A 1 95 ? 18.568 -2.100 -30.942 1.00 91.94 95 HIS A O 1
ATOM 772 N N . VAL A 1 96 ? 17.529 -0.987 -32.605 1.00 90.94 96 VAL A N 1
ATOM 773 C CA . VAL A 1 96 ? 16.381 -0.517 -31.819 1.00 90.94 96 VAL A CA 1
ATOM 774 C C . VAL A 1 96 ? 15.570 -1.704 -31.299 1.00 90.94 96 VAL A C 1
ATOM 776 O O . VAL A 1 96 ? 15.310 -1.774 -30.100 1.00 90.94 96 VAL A O 1
ATOM 779 N N . VAL A 1 97 ? 15.239 -2.669 -32.165 1.00 91.38 97 VAL A N 1
ATOM 780 C CA . VAL A 1 97 ? 14.531 -3.899 -31.768 1.00 91.38 97 VAL A CA 1
ATOM 781 C C . VAL A 1 97 ? 15.349 -4.706 -30.759 1.00 91.38 97 VAL A C 1
ATOM 783 O O . VAL A 1 97 ? 14.797 -5.173 -29.764 1.00 91.38 97 VAL A O 1
ATOM 786 N N . GLY A 1 98 ? 16.661 -4.835 -30.969 1.00 93.31 98 GLY A N 1
ATOM 787 C CA . GLY A 1 98 ? 17.562 -5.526 -30.045 1.00 93.31 98 GLY A CA 1
ATOM 788 C C . GLY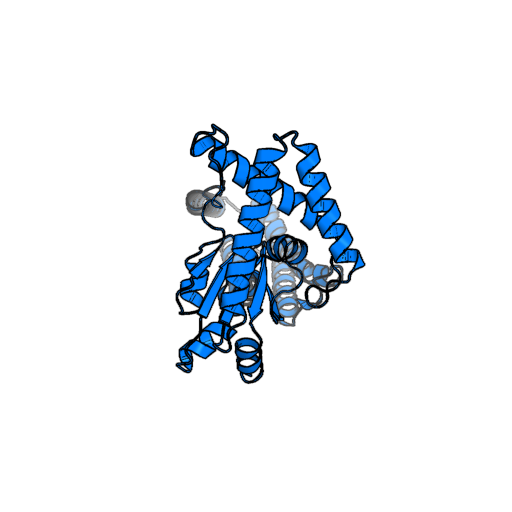 A 1 98 ? 17.593 -4.880 -28.658 1.00 93.31 98 GLY A C 1
ATOM 789 O O . GLY A 1 98 ? 17.374 -5.567 -27.663 1.00 93.31 98 GLY A O 1
ATOM 790 N N . ILE A 1 99 ? 17.781 -3.556 -28.586 1.00 93.69 99 ILE A N 1
ATOM 791 C CA . ILE A 1 99 ? 17.760 -2.806 -27.319 1.00 93.69 99 ILE A CA 1
ATOM 792 C C . ILE A 1 99 ? 16.396 -2.950 -26.650 1.00 93.69 99 ILE A C 1
ATOM 794 O O . ILE A 1 99 ? 16.337 -3.282 -25.470 1.00 93.69 99 ILE A O 1
ATOM 798 N N . PHE A 1 100 ? 15.304 -2.752 -27.391 1.00 92.62 100 PHE A N 1
ATOM 799 C CA . PHE A 1 100 ? 13.956 -2.902 -26.852 1.00 92.62 100 PHE A CA 1
ATOM 800 C C . PHE A 1 100 ? 13.721 -4.306 -26.289 1.00 92.62 100 PHE A C 1
ATOM 802 O O . PHE A 1 100 ? 13.194 -4.429 -25.191 1.00 92.62 100 PHE A O 1
ATOM 809 N N . SER A 1 101 ? 14.154 -5.353 -26.992 1.00 94.81 101 SER A N 1
ATOM 810 C CA . SER A 1 101 ? 13.986 -6.741 -26.548 1.00 94.81 101 SER A CA 1
ATOM 811 C C . SER A 1 101 ? 14.748 -7.016 -25.252 1.00 94.81 101 SER A C 1
ATOM 813 O O . SER A 1 101 ? 14.192 -7.613 -24.333 1.00 94.81 101 SER A O 1
ATOM 815 N N . ILE A 1 102 ? 15.988 -6.522 -25.144 1.00 93.38 102 ILE A N 1
ATOM 816 C CA . ILE A 1 102 ? 16.783 -6.597 -23.910 1.00 93.38 102 ILE A CA 1
ATOM 817 C C . ILE A 1 102 ? 16.054 -5.859 -22.781 1.00 93.38 102 ILE A C 1
ATOM 819 O O . ILE A 1 102 ? 15.817 -6.436 -21.721 1.00 93.38 102 ILE A O 1
ATOM 823 N N . LEU A 1 103 ? 15.652 -4.605 -23.009 1.00 93.31 103 LEU A N 1
ATOM 824 C CA . LEU A 1 103 ? 14.956 -3.796 -22.006 1.00 93.31 103 LEU A CA 1
ATOM 825 C C . LEU A 1 103 ? 13.638 -4.444 -21.566 1.00 93.31 103 LEU A C 1
ATOM 827 O O . LEU A 1 103 ? 13.371 -4.499 -20.373 1.00 93.31 103 LEU A O 1
ATOM 831 N N . ALA A 1 104 ? 12.836 -4.961 -22.496 1.00 92.44 104 ALA A N 1
ATOM 832 C CA . ALA A 1 104 ? 11.559 -5.605 -22.209 1.00 92.44 104 ALA A CA 1
ATOM 833 C C . ALA A 1 104 ? 11.743 -6.904 -21.415 1.00 92.44 104 ALA A C 1
ATOM 835 O O . ALA A 1 104 ? 11.045 -7.112 -20.424 1.00 92.44 104 ALA A O 1
ATOM 836 N N . PHE A 1 105 ? 12.710 -7.744 -21.798 1.00 94.38 105 PHE A N 1
ATOM 837 C CA . PHE A 1 105 ? 13.026 -8.977 -21.079 1.00 94.38 105 PHE A CA 1
ATOM 838 C C . PHE A 1 105 ? 13.455 -8.694 -19.635 1.00 94.38 105 PHE A C 1
ATOM 840 O O . PHE A 1 105 ? 12.917 -9.285 -18.696 1.00 94.38 105 PHE A O 1
ATOM 847 N N . PHE A 1 106 ? 14.380 -7.752 -19.438 1.00 91.44 106 PHE A N 1
ATOM 848 C CA . PHE A 1 106 ? 14.860 -7.397 -18.104 1.00 91.44 106 PHE A CA 1
ATOM 849 C C . PHE A 1 106 ? 13.823 -6.619 -17.290 1.00 91.44 106 PHE A C 1
ATOM 851 O O . PHE A 1 106 ? 13.718 -6.834 -16.085 1.00 91.44 106 PHE A O 1
ATOM 858 N N . ALA A 1 107 ? 12.994 -5.784 -17.919 1.00 88.56 107 ALA A N 1
ATOM 859 C CA . ALA A 1 107 ? 11.863 -5.157 -17.245 1.00 88.56 107 ALA A CA 1
ATOM 860 C C . ALA A 1 107 ? 10.867 -6.212 -16.741 1.00 88.56 107 ALA A C 1
ATOM 862 O O . ALA A 1 107 ? 10.450 -6.158 -15.587 1.00 88.56 107 ALA A O 1
ATOM 863 N N . ALA A 1 108 ? 10.540 -7.212 -17.562 1.00 88.44 108 ALA A N 1
ATOM 864 C CA . ALA A 1 108 ? 9.652 -8.300 -17.168 1.00 88.44 108 ALA A CA 1
ATOM 865 C C . ALA A 1 108 ? 10.253 -9.214 -16.090 1.00 88.44 108 ALA A C 1
ATOM 867 O O . ALA A 1 108 ? 9.524 -9.675 -15.217 1.00 88.44 108 ALA A O 1
ATOM 868 N N . SER A 1 109 ? 11.565 -9.453 -16.131 1.00 87.69 109 SER A N 1
ATOM 869 C CA . SER A 1 109 ? 12.232 -10.415 -15.243 1.00 87.69 109 SER A CA 1
ATOM 870 C C . SER A 1 109 ? 12.737 -9.808 -13.933 1.00 87.69 109 SER A C 1
ATOM 872 O O . SER A 1 109 ? 12.791 -10.506 -12.927 1.00 87.69 109 SER A O 1
ATOM 874 N N . LEU A 1 110 ? 13.121 -8.527 -13.927 1.00 85.19 110 LEU A N 1
ATOM 875 C CA . LEU A 1 110 ? 13.693 -7.849 -12.756 1.00 85.19 110 LEU A CA 1
ATOM 876 C C . LEU A 1 110 ? 12.772 -6.753 -12.220 1.00 85.19 110 LEU A C 1
ATOM 878 O O . LEU A 1 110 ? 12.497 -6.707 -11.027 1.00 85.19 110 LEU A O 1
ATOM 882 N N . PHE A 1 111 ? 12.279 -5.869 -13.090 1.00 79.06 111 PHE A N 1
ATOM 883 C CA . PHE A 1 111 ? 11.578 -4.661 -12.650 1.00 79.06 111 PHE A CA 1
ATOM 884 C C . PHE A 1 111 ? 10.140 -4.941 -12.196 1.00 79.06 111 PHE A C 1
ATOM 886 O O . PHE A 1 111 ? 9.741 -4.535 -11.105 1.00 79.06 111 PHE A O 1
ATOM 893 N N . PHE A 1 112 ? 9.350 -5.653 -13.005 1.00 78.44 112 PHE A N 1
ATOM 894 C CA . PHE A 1 112 ? 7.953 -5.938 -12.675 1.00 78.44 112 PHE A CA 1
ATOM 895 C C . PHE A 1 112 ? 7.776 -6.837 -11.451 1.00 78.44 112 PHE A C 1
ATOM 897 O O . PHE A 1 112 ? 6.913 -6.497 -10.646 1.00 78.44 112 PHE A O 1
ATOM 904 N N . PRO A 1 113 ? 8.559 -7.911 -11.236 1.00 76.62 113 PRO A N 1
ATOM 905 C CA . PRO A 1 113 ? 8.435 -8.716 -10.024 1.00 76.62 113 PRO A CA 1
ATOM 906 C C . PRO A 1 113 ? 8.695 -7.892 -8.760 1.00 76.62 113 PRO A C 1
ATOM 908 O O . PRO A 1 113 ? 7.881 -7.923 -7.840 1.00 76.62 113 PRO A O 1
ATOM 911 N N . SER A 1 114 ? 9.749 -7.068 -8.754 1.00 71.12 114 SER A N 1
ATOM 912 C CA . SER A 1 114 ? 10.046 -6.180 -7.624 1.00 71.12 114 SER A CA 1
ATOM 913 C C . SER A 1 114 ? 8.952 -5.134 -7.390 1.00 71.12 114 SER A C 1
ATOM 915 O O . SER A 1 114 ? 8.599 -4.868 -6.245 1.00 71.12 114 SER A O 1
ATOM 917 N N . LEU A 1 115 ? 8.361 -4.568 -8.449 1.00 70.56 115 LEU A N 1
ATOM 918 C CA . LEU A 1 115 ? 7.231 -3.643 -8.312 1.00 70.56 115 LEU A CA 1
ATOM 919 C C . LEU A 1 115 ? 5.934 -4.326 -7.866 1.00 70.56 115 LEU A C 1
ATOM 921 O O . LEU A 1 115 ? 5.117 -3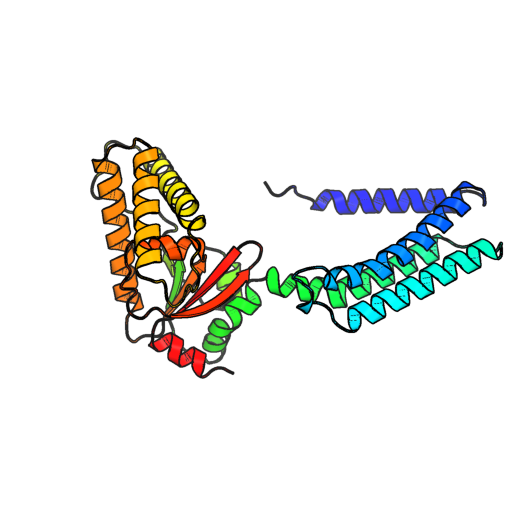.702 -7.191 1.00 70.56 115 LEU A O 1
ATOM 925 N N . ASN A 1 116 ? 5.706 -5.577 -8.268 1.00 67.44 116 ASN A N 1
ATOM 926 C CA . ASN A 1 116 ? 4.450 -6.273 -8.006 1.00 67.44 116 ASN A CA 1
ATOM 927 C C . ASN A 1 116 ? 4.256 -6.552 -6.512 1.00 67.44 116 ASN A C 1
ATOM 929 O O . ASN A 1 116 ? 3.132 -6.440 -6.023 1.00 67.44 116 ASN A O 1
ATOM 933 N N . ASN A 1 117 ? 5.351 -6.802 -5.785 1.00 64.19 117 ASN A N 1
ATOM 934 C CA . ASN A 1 117 ? 5.344 -6.947 -4.326 1.00 64.19 117 ASN A CA 1
ATOM 935 C C . ASN A 1 117 ? 4.736 -5.728 -3.625 1.00 64.19 117 ASN A C 1
ATOM 937 O O . ASN A 1 117 ? 4.044 -5.874 -2.628 1.00 64.19 117 ASN A O 1
ATOM 941 N N . HIS A 1 118 ? 4.947 -4.537 -4.185 1.00 66.56 118 HIS A N 1
ATOM 942 C CA . HIS A 1 118 ? 4.425 -3.296 -3.630 1.00 66.56 118 HIS A CA 1
ATOM 943 C C . HIS A 1 118 ? 3.115 -2.857 -4.260 1.00 66.56 118 HIS A C 1
ATOM 945 O O . HIS A 1 118 ? 2.500 -1.943 -3.746 1.00 66.56 118 HIS A O 1
ATOM 951 N N . LYS A 1 119 ? 2.679 -3.423 -5.389 1.00 73.12 119 LYS A N 1
ATOM 952 C CA . LYS A 1 119 ? 1.472 -2.956 -6.092 1.00 73.12 119 LYS A CA 1
ATOM 953 C C . LYS A 1 119 ? 0.241 -3.799 -5.774 1.00 73.12 119 LYS A C 1
ATOM 955 O O . LYS A 1 119 ? -0.869 -3.280 -5.844 1.00 73.12 119 LYS A O 1
ATOM 960 N N . SER A 1 120 ? 0.431 -5.079 -5.470 1.00 83.00 120 SER A N 1
ATOM 961 C CA . SER A 1 120 ? -0.658 -6.031 -5.283 1.00 83.00 120 SER A CA 1
ATOM 962 C C . SER A 1 120 ? -0.907 -6.327 -3.808 1.00 83.00 120 SER A C 1
ATOM 964 O O . SER A 1 120 ? 0.032 -6.578 -3.059 1.00 83.00 120 SER A O 1
ATOM 966 N N . ALA A 1 121 ? -2.179 -6.401 -3.413 1.00 90.56 121 ALA A N 1
ATOM 967 C CA . ALA A 1 121 ? -2.569 -6.898 -2.094 1.00 90.56 121 ALA A CA 1
ATOM 968 C C . ALA A 1 121 ? -2.327 -8.414 -1.933 1.00 90.56 121 ALA A C 1
ATOM 970 O O . ALA A 1 121 ? -2.443 -8.925 -0.827 1.00 90.56 121 ALA A O 1
ATOM 971 N N . ARG A 1 122 ? -1.960 -9.136 -3.007 1.00 90.75 122 ARG A N 1
ATOM 972 C CA . ARG A 1 122 ? -1.787 -10.598 -3.011 1.00 90.75 122 ARG A CA 1
ATOM 973 C C . ARG A 1 122 ? -0.881 -11.111 -1.898 1.00 90.75 122 ARG A C 1
ATOM 975 O O . ARG A 1 122 ? -1.268 -12.037 -1.201 1.00 90.75 122 ARG A O 1
ATOM 982 N N . PHE A 1 123 ? 0.324 -10.556 -1.777 1.00 89.75 123 PHE A N 1
ATOM 983 C CA . PHE A 1 123 ? 1.297 -11.038 -0.793 1.00 89.75 123 PHE A CA 1
ATOM 984 C C . PHE A 1 123 ? 0.867 -10.686 0.626 1.00 89.75 123 PHE A C 1
ATOM 986 O O . PHE A 1 123 ? 0.914 -11.534 1.504 1.00 89.75 123 PHE A O 1
ATOM 993 N N . PHE A 1 124 ? 0.344 -9.476 0.808 1.00 92.75 124 PHE A N 1
ATOM 994 C CA . PHE A 1 124 ? -0.199 -9.019 2.080 1.00 92.75 124 PHE A CA 1
ATOM 995 C C . PHE A 1 124 ? -1.401 -9.859 2.560 1.00 92.75 124 PHE A C 1
ATOM 997 O O . PHE A 1 124 ? -1.548 -10.131 3.744 1.00 92.75 124 PHE A O 1
ATOM 1004 N N . CYS A 1 125 ? -2.252 -10.327 1.641 1.00 95.31 125 CYS A N 1
ATOM 1005 C CA . CYS A 1 125 ? -3.402 -11.177 1.966 1.00 95.31 125 CYS A CA 1
ATOM 1006 C C . CYS A 1 125 ? -3.046 -12.669 2.093 1.00 95.31 125 CYS A C 1
ATOM 1008 O O . CYS A 1 125 ? -3.890 -13.457 2.518 1.00 95.31 125 CYS A O 1
ATOM 1010 N N . ALA A 1 126 ? -1.827 -13.073 1.717 1.00 94.62 126 ALA A N 1
ATOM 1011 C CA . ALA A 1 126 ? -1.434 -14.478 1.639 1.00 94.62 126 ALA A CA 1
ATOM 1012 C C . ALA A 1 126 ? -1.568 -15.250 2.967 1.00 94.62 126 ALA A C 1
ATOM 1014 O O . ALA A 1 126 ? -2.061 -16.377 2.905 1.00 94.62 126 ALA A O 1
ATOM 1015 N N . PRO A 1 127 ? -1.224 -14.687 4.147 1.00 95.00 127 PRO A N 1
ATOM 1016 C CA . PRO A 1 127 ? -1.375 -15.406 5.416 1.00 95.00 127 PRO A CA 1
ATOM 1017 C C . PRO A 1 127 ? -2.833 -15.789 5.706 1.00 95.00 127 PRO A C 1
ATOM 1019 O O . PRO A 1 127 ? -3.129 -16.925 6.060 1.00 95.00 127 PRO A O 1
ATOM 1022 N N . VAL A 1 128 ? -3.765 -14.863 5.464 1.00 96.38 128 VAL A N 1
ATOM 1023 C CA . VAL A 1 128 ? -5.206 -15.093 5.651 1.00 96.38 128 VAL A CA 1
ATOM 1024 C C . VAL A 1 128 ? -5.750 -16.063 4.597 1.00 96.38 128 VAL A C 1
ATOM 1026 O O . VAL A 1 128 ? -6.527 -16.957 4.917 1.00 96.38 128 VAL A O 1
ATOM 1029 N N . ALA A 1 129 ? -5.299 -15.953 3.345 1.00 96.44 129 ALA A N 1
ATOM 1030 C CA . ALA A 1 129 ? -5.692 -16.882 2.286 1.00 96.44 129 ALA A CA 1
ATOM 1031 C C . ALA A 1 129 ? -5.241 -18.326 2.568 1.00 96.44 129 ALA A C 1
ATOM 1033 O O . ALA A 1 129 ? -5.956 -19.269 2.231 1.00 96.44 129 ALA A O 1
ATOM 1034 N N . ALA A 1 130 ? -4.081 -18.506 3.207 1.00 96.06 130 ALA A N 1
ATOM 1035 C CA . ALA A 1 130 ? -3.585 -19.821 3.599 1.00 96.06 130 ALA A CA 1
ATOM 1036 C C . ALA A 1 130 ? -4.494 -20.498 4.639 1.00 96.06 130 ALA A C 1
ATOM 1038 O O . ALA A 1 130 ? -4.665 -21.714 4.583 1.00 96.06 130 ALA A O 1
ATOM 1039 N N . LEU A 1 131 ? -5.117 -19.728 5.540 1.00 96.38 131 LEU A N 1
ATOM 1040 C CA . LEU A 1 131 ? -6.111 -20.246 6.489 1.00 96.38 131 LEU A CA 1
ATOM 1041 C C . LEU A 1 131 ? -7.357 -20.769 5.765 1.00 96.38 131 LEU A C 1
ATOM 1043 O O . LEU A 1 131 ? -7.837 -21.859 6.074 1.00 96.38 131 LEU A O 1
ATOM 1047 N N . VAL A 1 132 ? -7.833 -20.039 4.750 1.00 96.25 132 VAL A N 1
ATOM 1048 C CA . VAL A 1 132 ? -8.958 -20.482 3.906 1.00 96.25 132 VAL A CA 1
ATOM 1049 C C . VAL A 1 132 ? -8.610 -21.765 3.157 1.00 96.25 132 VAL A C 1
ATOM 1051 O O . VAL A 1 132 ? -9.417 -22.691 3.115 1.00 96.25 132 VAL A O 1
ATOM 1054 N N . ASP A 1 133 ? -7.401 -21.852 2.597 1.00 95.31 133 ASP A N 1
ATOM 1055 C CA . ASP A 1 133 ? -6.935 -23.046 1.882 1.00 95.31 133 ASP A CA 1
ATOM 1056 C C . ASP A 1 133 ? -6.824 -24.275 2.808 1.00 95.31 133 ASP A C 1
ATOM 1058 O O . ASP A 1 133 ? -6.946 -25.410 2.347 1.00 95.31 133 ASP A O 1
ATOM 1062 N N . GLN A 1 134 ? -6.652 -24.058 4.116 1.00 95.44 134 GLN A N 1
ATOM 1063 C CA . GLN A 1 134 ? -6.692 -25.091 5.158 1.00 95.44 134 GLN A CA 1
ATOM 1064 C C . GLN A 1 134 ? -8.109 -25.378 5.688 1.00 95.44 134 GLN A C 1
ATOM 1066 O O . GLN A 1 134 ? -8.280 -26.260 6.528 1.00 95.44 134 GLN A O 1
ATOM 1071 N N . GLY A 1 135 ? -9.131 -24.664 5.207 1.00 96.00 135 GLY A N 1
ATOM 1072 C CA . GLY A 1 135 ? -10.516 -24.807 5.660 1.00 96.00 135 GLY A CA 1
ATOM 1073 C C . GLY A 1 135 ? -10.768 -24.273 7.073 1.00 96.00 135 GLY A C 1
ATOM 1074 O O . GLY A 1 135 ? -11.724 -24.702 7.718 1.00 96.00 135 GLY A O 1
ATOM 1075 N N . ILE A 1 136 ? -9.914 -23.373 7.567 1.00 96.25 136 ILE A N 1
ATOM 1076 C CA . ILE A 1 136 ? -10.071 -22.741 8.879 1.00 96.25 136 ILE A CA 1
ATOM 1077 C C . ILE A 1 136 ? -11.080 -21.598 8.760 1.00 96.25 136 ILE A C 1
ATOM 1079 O O . ILE A 1 136 ? -10.971 -20.747 7.880 1.00 96.25 136 ILE A O 1
ATOM 1083 N N . ASP A 1 137 ? -12.051 -21.587 9.667 1.00 96.19 137 ASP A N 1
ATOM 1084 C CA . ASP A 1 137 ? -13.095 -20.569 9.744 1.00 96.19 137 ASP A CA 1
ATOM 1085 C C . ASP A 1 137 ? -12.662 -19.410 10.658 1.00 96.19 137 ASP A C 1
ATOM 1087 O O . ASP A 1 137 ? -12.121 -19.635 11.744 1.00 96.19 137 ASP A O 1
ATOM 1091 N N . PHE A 1 138 ? -12.884 -18.173 10.215 1.00 97.06 138 PHE A N 1
ATOM 1092 C CA . PHE A 1 138 ? -12.480 -16.955 10.920 1.00 97.06 138 PHE A CA 1
ATOM 1093 C C . PHE A 1 138 ? -13.331 -15.754 10.491 1.00 97.06 138 PHE A C 1
ATOM 1095 O O . PHE A 1 138 ? -13.999 -15.774 9.457 1.00 97.06 138 PHE A O 1
ATOM 1102 N N . ASP A 1 139 ? -13.303 -14.684 11.280 1.00 97.50 139 ASP A N 1
ATOM 1103 C CA . ASP A 1 139 ? -13.882 -13.399 10.891 1.00 97.50 139 ASP A CA 1
ATOM 1104 C C . ASP A 1 139 ? -12.824 -12.489 10.256 1.00 97.50 139 ASP A C 1
ATOM 1106 O O . ASP A 1 139 ? -11.679 -12.419 10.703 1.00 97.50 139 ASP A O 1
ATOM 1110 N N . LEU A 1 140 ? -13.205 -11.776 9.197 1.00 97.44 140 LEU A N 1
ATOM 1111 C CA . LEU A 1 140 ? -12.334 -10.827 8.508 1.00 97.44 140 LEU A CA 1
ATOM 1112 C C . LEU A 1 140 ? -13.013 -9.465 8.422 1.00 97.44 140 LEU A C 1
ATOM 1114 O O . LEU A 1 140 ? -14.166 -9.361 7.999 1.00 97.44 140 LEU A O 1
ATOM 1118 N N . TYR A 1 141 ? -12.278 -8.419 8.778 1.00 97.31 141 TYR A N 1
ATOM 1119 C CA . TYR A 1 141 ? -12.756 -7.045 8.837 1.00 97.31 141 TYR A CA 1
ATOM 1120 C C . TYR A 1 141 ? -11.893 -6.121 7.973 1.00 97.31 141 TYR A C 1
ATOM 1122 O O . TYR A 1 141 ? -10.698 -6.356 7.772 1.00 97.31 141 TYR A O 1
ATOM 1130 N N . THR A 1 142 ? -12.483 -5.030 7.488 1.00 96.19 142 THR A N 1
ATOM 1131 C CA . THR A 1 142 ? -11.743 -3.899 6.909 1.00 96.19 142 THR A CA 1
ATOM 1132 C C . THR A 1 142 ? -12.210 -2.597 7.535 1.00 96.19 142 THR A C 1
ATOM 1134 O O . THR A 1 142 ? -13.405 -2.412 7.745 1.00 96.19 142 THR A O 1
ATOM 1137 N N . ILE A 1 143 ? -11.290 -1.666 7.798 1.00 94.06 143 ILE A N 1
ATOM 1138 C CA . ILE A 1 143 ? -11.641 -0.341 8.330 1.00 94.06 143 ILE A CA 1
ATOM 1139 C C . ILE A 1 143 ? -11.322 0.754 7.315 1.00 94.06 143 ILE A C 1
ATOM 1141 O O . ILE A 1 143 ? -10.207 0.844 6.801 1.00 94.06 143 ILE A O 1
ATOM 1145 N N . GLY A 1 144 ? -12.320 1.592 7.019 1.00 88.81 144 GLY A N 1
ATOM 1146 C CA . GLY A 1 144 ? -12.170 2.792 6.190 1.00 88.81 144 GLY A CA 1
ATOM 1147 C C . GLY A 1 144 ? -12.052 2.523 4.685 1.00 88.81 144 GLY A C 1
ATOM 1148 O O . GLY A 1 144 ? -11.856 3.453 3.897 1.00 88.81 144 GLY A O 1
ATOM 1149 N N . PHE A 1 145 ? -12.173 1.265 4.245 1.00 90.62 145 PHE A N 1
ATOM 1150 C CA . PHE A 1 145 ? -12.218 0.920 2.827 1.00 90.62 145 PHE A CA 1
ATOM 1151 C C . PHE A 1 145 ? -12.945 -0.398 2.544 1.00 90.62 145 PHE A C 1
ATOM 1153 O O . PHE A 1 145 ? -12.972 -1.315 3.358 1.00 90.62 145 PHE A O 1
ATOM 1160 N N . ALA A 1 146 ? -13.442 -0.491 1.311 1.00 88.19 146 ALA A N 1
ATOM 1161 C CA . ALA A 1 146 ? -13.985 -1.695 0.704 1.00 88.19 146 ALA A CA 1
ATOM 1162 C C . ALA A 1 146 ? -13.368 -1.844 -0.687 1.00 88.19 146 ALA A C 1
ATOM 1164 O O . ALA A 1 146 ? -13.585 -1.008 -1.570 1.00 88.19 146 ALA A O 1
ATOM 1165 N N . ARG A 1 147 ? -12.502 -2.841 -0.875 1.00 88.31 147 ARG A N 1
ATOM 1166 C CA . ARG A 1 147 ? -11.835 -3.088 -2.159 1.00 88.31 147 ARG A CA 1
ATOM 1167 C C . ARG A 1 147 ? -11.889 -4.560 -2.513 1.00 88.31 147 ARG A C 1
ATOM 1169 O O . ARG A 1 147 ? -11.409 -5.393 -1.750 1.00 88.31 147 ARG A O 1
ATOM 1176 N N . GLU A 1 148 ? -12.386 -4.839 -3.713 1.00 87.75 148 GLU A N 1
ATOM 1177 C CA . GLU A 1 148 ? -12.515 -6.193 -4.262 1.00 87.75 148 GLU A CA 1
ATOM 1178 C C . GLU A 1 148 ? -11.186 -6.954 -4.275 1.00 87.75 148 GLU A C 1
ATOM 1180 O O . GLU A 1 148 ? -11.174 -8.159 -4.060 1.00 87.75 148 GLU A O 1
ATOM 1185 N N . GLU A 1 149 ? -10.062 -6.253 -4.456 1.00 90.44 149 GLU A N 1
ATOM 1186 C CA . GLU A 1 149 ? -8.719 -6.844 -4.429 1.00 90.44 149 GLU A CA 1
ATOM 1187 C C . GLU A 1 149 ? -8.468 -7.656 -3.147 1.00 90.44 149 GLU A C 1
ATOM 1189 O O . GLU A 1 149 ? -7.926 -8.754 -3.225 1.00 90.44 149 GLU A O 1
ATOM 1194 N N . TYR A 1 150 ? -8.894 -7.157 -1.982 1.00 93.31 150 TYR A N 1
ATOM 1195 C CA . TYR A 1 150 ? -8.676 -7.838 -0.703 1.00 93.31 150 TYR A CA 1
ATOM 1196 C C . TYR A 1 150 ? -9.613 -9.041 -0.550 1.00 93.31 150 TYR A C 1
ATOM 1198 O O . TYR A 1 150 ? -9.159 -10.098 -0.139 1.00 93.31 150 TYR A O 1
ATOM 1206 N N . ILE A 1 151 ? -10.876 -8.946 -0.986 1.00 92.81 151 ILE A N 1
ATOM 1207 C CA . ILE A 1 151 ? -11.791 -10.108 -1.013 1.00 92.81 151 ILE A CA 1
ATOM 1208 C C . ILE A 1 151 ? -11.212 -11.209 -1.905 1.00 92.81 151 ILE A C 1
ATOM 1210 O O . ILE A 1 151 ? -11.141 -12.376 -1.522 1.00 92.81 151 ILE A O 1
ATOM 1214 N N . PHE A 1 152 ? -10.776 -10.824 -3.106 1.00 94.38 152 PHE A N 1
ATOM 1215 C CA . PHE A 1 152 ? -10.258 -11.744 -4.106 1.00 94.38 152 PHE A CA 1
ATOM 1216 C C . PHE A 1 152 ? -8.984 -12.448 -3.629 1.00 94.38 152 PHE A C 1
ATOM 1218 O O . PHE A 1 152 ? -8.874 -13.665 -3.761 1.00 94.38 152 PHE A O 1
ATOM 1225 N N . TYR A 1 153 ? -8.023 -11.704 -3.069 1.00 95.56 153 TYR A N 1
ATOM 1226 C CA . TYR A 1 153 ? -6.748 -12.284 -2.652 1.00 95.56 153 TYR A CA 1
ATOM 1227 C C . TYR A 1 153 ? -6.804 -13.003 -1.306 1.00 95.56 153 TYR A C 1
ATOM 1229 O O . TYR A 1 153 ? -6.100 -13.999 -1.166 1.00 95.56 153 TYR A O 1
ATOM 1237 N N . SER A 1 154 ? -7.636 -12.568 -0.357 1.00 95.94 154 SER A N 1
ATOM 1238 C CA . SER A 1 154 ? -7.847 -13.287 0.908 1.00 95.94 154 SER A CA 1
ATOM 1239 C C . SER A 1 154 ? -8.721 -14.529 0.741 1.00 95.94 154 SER A C 1
ATOM 1241 O O . SER A 1 154 ? -8.766 -15.352 1.646 1.00 95.94 154 SER A O 1
ATOM 1243 N N . LYS A 1 155 ? -9.421 -14.669 -0.398 1.00 96.12 155 LYS A N 1
ATOM 1244 C CA . LYS A 1 155 ? -10.398 -15.739 -0.676 1.00 96.12 155 LYS A CA 1
ATOM 1245 C C . LYS A 1 155 ? -11.509 -15.843 0.379 1.00 96.12 155 LYS A C 1
ATOM 1247 O O . LYS A 1 155 ? -12.135 -16.889 0.518 1.00 96.12 155 LYS A O 1
ATOM 1252 N N . HIS A 1 156 ? -11.759 -14.757 1.104 1.00 95.81 156 HIS A N 1
ATOM 1253 C CA . HIS A 1 156 ? -12.707 -14.701 2.208 1.00 95.81 156 HIS A CA 1
ATOM 1254 C C . HIS A 1 156 ? -13.466 -13.370 2.155 1.00 95.81 156 HIS A C 1
ATOM 1256 O O . HIS A 1 156 ? -12.840 -12.327 1.929 1.00 95.81 156 HIS A O 1
ATOM 1262 N N . PRO A 1 157 ? -14.797 -13.362 2.341 1.00 94.88 157 PRO A N 1
ATOM 1263 C CA . PRO A 1 157 ? -15.540 -12.115 2.475 1.00 94.88 157 PRO A CA 1
ATOM 1264 C C . PRO A 1 157 ? -15.112 -11.374 3.746 1.00 94.88 157 PRO A C 1
ATOM 1266 O O . PRO A 1 157 ? -14.745 -11.994 4.740 1.00 94.88 157 PRO A O 1
ATOM 1269 N N . PHE A 1 158 ? -15.191 -10.048 3.744 1.00 94.50 158 PHE A N 1
ATOM 1270 C CA . PHE A 1 158 ? -14.969 -9.257 4.952 1.00 94.50 158 PHE A CA 1
ATOM 1271 C C . PHE A 1 158 ? -16.206 -8.453 5.336 1.00 94.50 158 PHE A C 1
ATOM 1273 O O . PHE A 1 158 ? -17.044 -8.126 4.491 1.00 94.50 158 PHE A O 1
ATOM 1280 N N . LYS A 1 159 ? -16.297 -8.108 6.620 1.00 95.25 159 LYS A N 1
ATOM 1281 C CA . LYS A 1 159 ? -17.240 -7.128 7.156 1.00 95.25 159 LYS A CA 1
ATOM 1282 C C . LYS A 1 159 ? -16.589 -5.744 7.095 1.00 95.25 159 LYS A C 1
ATOM 1284 O O . LYS A 1 159 ? -15.515 -5.521 7.651 1.00 95.25 159 LYS A O 1
ATOM 1289 N N . GLU A 1 160 ? -17.237 -4.821 6.396 1.00 94.38 160 GLU A N 1
ATOM 1290 C CA . GLU A 1 160 ? -16.769 -3.440 6.282 1.00 94.38 160 GLU A CA 1
ATOM 1291 C C . GLU A 1 160 ? -17.131 -2.626 7.522 1.00 94.38 160 GLU A C 1
ATOM 1293 O O . GLU A 1 160 ? -18.289 -2.595 7.943 1.00 94.38 160 GLU A O 1
ATOM 1298 N N . LEU A 1 161 ? -16.154 -1.898 8.050 1.00 92.62 161 LEU A N 1
ATOM 1299 C CA . LEU A 1 161 ? -16.300 -1.012 9.194 1.00 92.62 161 LEU A CA 1
ATOM 1300 C C . LEU A 1 161 ? -15.887 0.407 8.804 1.00 92.62 161 LEU A C 1
ATOM 1302 O O . LEU A 1 161 ? -14.948 0.620 8.030 1.00 92.62 161 LEU A O 1
ATOM 1306 N N . PHE A 1 162 ? -16.603 1.398 9.336 1.00 88.62 162 PHE A N 1
ATOM 1307 C CA . PHE A 1 162 ? -16.348 2.823 9.084 1.00 88.62 162 PHE A CA 1
ATOM 1308 C C . PHE A 1 162 ? -16.327 3.213 7.587 1.00 88.62 162 PHE A C 1
ATOM 1310 O O . PHE A 1 162 ? -15.686 4.187 7.195 1.00 88.62 162 PHE A O 1
ATOM 1317 N N . THR A 1 163 ? -17.023 2.458 6.723 1.00 87.31 163 THR A N 1
ATOM 1318 C CA . THR A 1 163 ? -17.280 2.837 5.316 1.00 87.31 163 THR A CA 1
ATOM 1319 C C . THR A 1 163 ? -18.574 3.636 5.152 1.00 87.31 163 THR A C 1
ATOM 1321 O O . THR A 1 163 ? -18.762 4.316 4.141 1.00 87.31 163 THR A O 1
ATOM 1324 N N . LYS A 1 164 ? -19.451 3.576 6.160 1.00 88.69 164 LYS A N 1
ATOM 1325 C CA . LYS A 1 164 ? -20.717 4.310 6.254 1.00 88.69 164 LYS A CA 1
ATOM 1326 C C . LYS A 1 164 ? -20.605 5.445 7.267 1.00 88.69 164 LYS A C 1
ATOM 1328 O O . LYS A 1 164 ? -19.666 5.494 8.056 1.00 88.69 164 LYS A O 1
ATOM 1333 N N . GLU A 1 165 ? -21.580 6.345 7.224 1.00 88.69 165 GLU A N 1
ATOM 1334 C CA . GLU A 1 165 ? -21.704 7.429 8.196 1.00 88.69 165 GLU A CA 1
ATOM 1335 C C . GLU A 1 165 ? -21.855 6.871 9.619 1.00 88.69 165 GLU A C 1
ATOM 1337 O O . GLU A 1 165 ? -22.572 5.894 9.851 1.00 88.69 165 GLU A O 1
ATOM 1342 N N . VAL A 1 166 ? -21.162 7.504 10.564 1.00 90.25 166 VAL A N 1
ATOM 1343 C CA . VAL A 1 166 ? -21.292 7.254 11.998 1.00 90.25 166 VAL A CA 1
ATOM 1344 C C . VAL A 1 166 ? -22.689 7.724 12.426 1.00 90.25 166 VAL A C 1
ATOM 1346 O O . VAL A 1 166 ? -23.051 8.867 12.129 1.00 90.25 166 VAL A O 1
ATOM 1349 N N . PRO A 1 167 ? -23.497 6.876 13.084 1.00 88.62 167 PRO A N 1
ATOM 1350 C CA . PRO A 1 167 ? -24.795 7.260 13.595 1.00 88.62 167 PRO A CA 1
ATOM 1351 C C . PRO A 1 167 ? -24.587 8.263 14.724 1.00 88.62 167 PRO A C 1
ATOM 1353 O O . PRO A 1 167 ? -23.813 8.023 15.649 1.00 88.62 167 PRO A O 1
ATOM 1356 N N . LEU A 1 168 ? -25.275 9.392 14.620 1.00 90.00 168 LEU A N 1
ATOM 1357 C CA . LEU A 1 168 ? -25.300 10.411 15.658 1.00 90.00 168 LEU A CA 1
ATOM 1358 C C . LEU A 1 168 ? -26.561 10.242 16.502 1.00 90.00 168 LEU A C 1
ATOM 1360 O O . LEU A 1 168 ? -27.578 9.752 16.005 1.00 90.00 168 LEU A O 1
ATOM 1364 N N . SER A 1 169 ? -26.510 10.650 17.769 1.00 88.75 169 SER A N 1
ATOM 1365 C CA . SER A 1 169 ? -27.691 10.615 18.636 1.00 88.75 169 SER A CA 1
ATOM 1366 C C . SER A 1 169 ? -28.719 11.688 18.264 1.00 88.75 169 SER A C 1
ATOM 1368 O O . SER A 1 169 ? -29.907 11.525 18.552 1.00 88.75 169 SER A O 1
ATOM 1370 N N . GLN A 1 170 ? -28.284 12.769 17.609 1.00 87.69 170 GLN A N 1
ATOM 1371 C CA . GLN A 1 170 ? -29.138 13.866 17.160 1.00 87.69 170 GLN A CA 1
ATOM 1372 C C . GLN A 1 170 ? -28.857 14.244 15.699 1.00 87.69 170 GLN A C 1
ATOM 1374 O O . GLN A 1 170 ? -27.733 14.162 15.211 1.00 87.69 170 GLN A O 1
ATOM 1379 N N . ASP A 1 171 ? -29.877 14.754 15.005 1.00 81.25 171 ASP A N 1
ATOM 1380 C CA . ASP A 1 171 ? -29.741 15.218 13.614 1.00 81.25 171 ASP A CA 1
ATO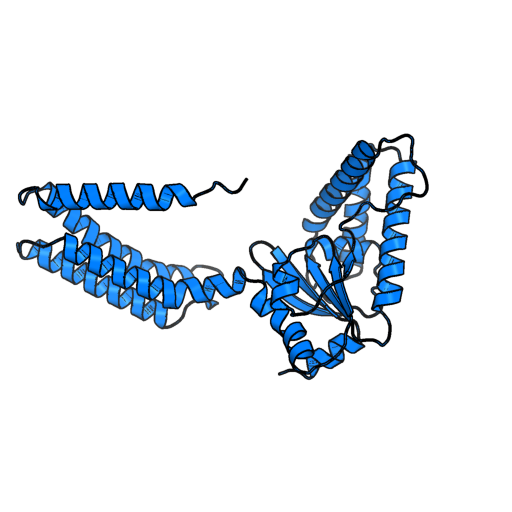M 1381 C C . ASP A 1 171 ? -29.007 16.569 13.499 1.00 81.25 171 ASP A C 1
ATOM 1383 O O . ASP A 1 171 ? -28.594 16.972 12.410 1.00 81.25 171 ASP A O 1
ATOM 1387 N N . HIS A 1 172 ? -28.881 17.313 14.610 1.00 89.19 172 HIS A N 1
ATOM 1388 C CA . HIS A 1 172 ? -28.303 18.670 14.684 1.00 89.19 172 HIS A CA 1
ATOM 1389 C C . HIS A 1 172 ? -28.869 19.658 13.644 1.00 89.19 172 HIS A C 1
ATOM 1391 O O . HIS A 1 172 ? -28.224 20.641 13.282 1.00 89.19 172 HIS A O 1
ATOM 1397 N N . GLY A 1 173 ? -30.076 19.390 13.131 1.00 89.62 173 GLY A N 1
ATOM 1398 C CA . GLY A 1 173 ? -30.705 20.168 12.060 1.00 89.62 173 GLY A CA 1
ATOM 1399 C C . GLY A 1 173 ? -29.969 20.115 10.713 1.00 89.62 173 GLY A C 1
ATOM 1400 O O . GLY A 1 173 ? -30.224 20.957 9.851 1.00 89.62 173 GLY A O 1
ATOM 1401 N N . LEU A 1 174 ? -29.048 19.167 10.519 1.00 90.44 174 LEU A N 1
ATOM 1402 C CA . LEU A 1 174 ? -28.293 19.005 9.280 1.00 90.44 174 LEU A CA 1
ATOM 1403 C C . LEU A 1 174 ? -29.031 18.088 8.301 1.00 90.44 174 LEU A C 1
ATOM 1405 O O . LEU A 1 174 ? -29.599 17.065 8.667 1.00 90.44 174 LEU A O 1
ATOM 1409 N N . THR A 1 175 ? -28.972 18.419 7.013 1.00 93.62 175 THR A N 1
ATOM 1410 C CA . THR A 1 175 ? -29.403 17.488 5.958 1.00 93.62 175 THR A CA 1
ATOM 1411 C C . THR A 1 175 ? -28.434 16.299 5.850 1.00 93.62 175 THR A C 1
ATOM 1413 O O . THR A 1 175 ? -27.248 16.465 6.153 1.00 93.62 175 THR A O 1
ATOM 1416 N N . PRO A 1 176 ? -28.855 15.138 5.306 1.00 91.06 176 PRO A N 1
ATOM 1417 C CA . PRO A 1 176 ? -27.970 13.978 5.136 1.00 91.06 176 PRO A CA 1
ATOM 1418 C C . PRO A 1 176 ? -26.672 14.307 4.382 1.00 91.06 176 PRO A C 1
ATOM 1420 O O . PRO A 1 176 ? -25.583 13.911 4.777 1.00 91.06 176 PRO A O 1
ATOM 1423 N N . LEU A 1 177 ? -26.749 15.137 3.335 1.00 91.81 177 LEU A N 1
ATOM 1424 C CA . LEU A 1 177 ? -25.563 15.558 2.585 1.00 91.81 177 LEU A CA 1
ATOM 1425 C C . LEU A 1 177 ? -24.618 16.451 3.408 1.00 91.81 177 LEU A C 1
ATOM 1427 O O . LEU A 1 177 ? -23.401 16.400 3.215 1.00 91.81 177 LEU A O 1
ATOM 1431 N N . GLN A 1 178 ? -25.153 17.306 4.283 1.00 92.38 178 GLN A N 1
ATOM 1432 C CA . GLN A 1 178 ? -24.338 18.122 5.186 1.00 92.38 178 GLN A CA 1
ATOM 1433 C C . GLN A 1 178 ? -23.677 17.252 6.252 1.00 92.38 178 GLN A C 1
ATOM 1435 O O . GLN A 1 178 ? -22.491 17.450 6.508 1.00 92.38 178 GLN A O 1
ATOM 1440 N N . MET A 1 179 ? -24.398 16.264 6.788 1.00 91.81 179 MET A N 1
ATOM 1441 C CA . MET A 1 179 ? -23.859 15.288 7.732 1.00 91.81 179 MET A CA 1
ATOM 1442 C C . MET A 1 179 ? -22.703 14.497 7.111 1.00 91.81 179 MET A C 1
ATOM 1444 O O . MET A 1 179 ? -21.588 14.519 7.628 1.00 91.81 179 MET A O 1
ATOM 1448 N N . ALA A 1 180 ? -22.914 13.931 5.919 1.00 90.75 180 ALA A N 1
ATOM 1449 C CA . ALA A 1 180 ? -21.886 13.227 5.155 1.00 90.75 180 ALA A CA 1
ATOM 1450 C C . ALA A 1 180 ? -20.629 14.083 4.923 1.00 90.75 180 ALA A C 1
ATOM 1452 O O . ALA A 1 180 ? -19.493 13.615 5.031 1.00 90.75 180 ALA A O 1
ATOM 1453 N N . ARG A 1 181 ? -20.818 15.367 4.579 1.00 91.88 181 ARG A N 1
ATOM 1454 C CA . ARG A 1 181 ? -19.715 16.317 4.358 1.00 91.88 181 ARG A CA 1
ATOM 1455 C C . ARG A 1 181 ? -18.967 16.627 5.646 1.00 91.88 181 ARG A C 1
ATOM 1457 O O . ARG A 1 181 ? -17.740 16.648 5.606 1.00 91.88 181 ARG A O 1
ATOM 1464 N N . PHE A 1 182 ? -19.692 16.857 6.738 1.00 91.75 182 PHE A N 1
ATOM 1465 C CA . PHE A 1 182 ? -19.127 17.091 8.061 1.00 91.75 182 PHE A CA 1
ATOM 1466 C C . PHE A 1 182 ? -18.270 15.899 8.495 1.00 91.75 182 PHE A C 1
ATOM 1468 O O . PHE A 1 182 ? -17.074 16.073 8.713 1.00 91.75 182 PHE A O 1
ATOM 1475 N N . GLN A 1 183 ? -18.822 14.683 8.488 1.00 91.44 183 GLN A N 1
ATOM 1476 C CA . GLN A 1 183 ? -18.088 13.485 8.900 1.00 91.44 183 GLN A CA 1
ATOM 1477 C C . GLN A 1 183 ? -16.860 13.233 8.019 1.00 91.44 183 GLN A C 1
ATOM 1479 O O . GLN A 1 183 ? -15.761 13.026 8.527 1.00 91.44 183 GLN A O 1
ATOM 1484 N N . LYS A 1 184 ? -16.995 13.362 6.691 1.00 90.94 184 LYS A N 1
ATOM 1485 C CA . LYS A 1 184 ? -15.860 13.251 5.762 1.00 90.94 184 LYS A CA 1
ATOM 1486 C C . LYS A 1 184 ? -14.775 14.291 6.037 1.00 90.94 184 LYS A C 1
ATOM 1488 O O . LYS A 1 184 ? -13.585 14.013 5.864 1.00 90.94 184 LYS A O 1
ATOM 1493 N N . GLU A 1 185 ? -15.167 15.512 6.387 1.00 90.69 185 GLU A N 1
ATOM 1494 C CA . GLU A 1 185 ? -14.220 16.558 6.742 1.00 90.69 185 GLU A CA 1
ATOM 1495 C C . GLU A 1 185 ? -13.525 16.251 8.068 1.00 90.69 185 GLU A C 1
ATOM 1497 O O . GLU A 1 185 ? -12.296 16.334 8.099 1.00 90.69 185 GLU A O 1
ATOM 1502 N N . CYS A 1 186 ? -14.261 15.816 9.092 1.00 88.19 186 CYS A N 1
ATOM 1503 C CA . CYS A 1 186 ? -13.707 15.343 10.358 1.00 88.19 186 CYS A CA 1
ATOM 1504 C C . CYS A 1 186 ? -12.690 14.222 10.134 1.00 88.19 186 CYS A C 1
ATOM 1506 O O . CYS A 1 186 ? -11.523 14.417 10.466 1.00 88.19 186 CYS A O 1
ATOM 1508 N N . SER A 1 187 ? -13.054 13.126 9.459 1.00 88.12 187 SER A N 1
ATOM 1509 C CA . SER A 1 187 ? -12.124 12.023 9.163 1.00 88.12 187 SER A CA 1
ATOM 1510 C C . SER A 1 187 ? -10.862 12.508 8.444 1.00 88.12 187 SER A C 1
ATOM 1512 O O . SER A 1 187 ? -9.748 12.117 8.782 1.00 88.12 187 SER A O 1
ATOM 1514 N N . ARG A 1 188 ? -10.994 13.428 7.476 1.00 89.12 188 ARG A N 1
ATOM 1515 C CA . ARG A 1 188 ? -9.836 13.994 6.766 1.00 89.12 188 ARG A CA 1
ATOM 1516 C C . ARG A 1 188 ? -8.928 14.810 7.687 1.00 89.12 188 ARG A C 1
ATOM 1518 O O . ARG A 1 188 ? -7.711 14.783 7.513 1.00 89.12 188 ARG A O 1
ATOM 1525 N N . VAL A 1 189 ? -9.504 15.605 8.585 1.00 89.56 189 VAL A N 1
ATOM 1526 C CA . VAL A 1 189 ? -8.746 16.470 9.495 1.00 89.56 189 VAL A CA 1
ATOM 1527 C C . VAL A 1 189 ? -8.039 15.629 10.555 1.00 89.56 189 VAL A C 1
ATOM 1529 O O . VAL A 1 189 ? -6.848 15.845 10.762 1.00 89.56 189 VAL A O 1
ATOM 1532 N N . ILE A 1 190 ? -8.730 14.637 11.122 1.00 87.81 190 ILE A N 1
ATOM 1533 C CA . ILE A 1 190 ? -8.185 13.656 12.068 1.00 87.81 190 ILE A CA 1
ATOM 1534 C C . ILE A 1 190 ? -6.993 12.927 11.438 1.00 87.81 190 ILE A C 1
ATOM 1536 O O . ILE A 1 190 ? -5.871 13.045 11.934 1.00 87.81 190 ILE A O 1
ATOM 1540 N N . ASN A 1 191 ? -7.190 12.312 10.265 1.00 87.38 191 ASN A N 1
ATOM 1541 C CA . ASN A 1 191 ? -6.125 11.593 9.560 1.00 87.38 191 ASN A CA 1
ATOM 1542 C C . ASN A 1 191 ? -4.932 12.506 9.243 1.00 87.38 191 ASN A C 1
ATOM 1544 O O . ASN A 1 191 ? -3.778 12.103 9.369 1.00 87.38 191 ASN A O 1
ATOM 1548 N N . LYS A 1 192 ? -5.172 13.765 8.853 1.00 89.31 192 LYS A N 1
ATOM 1549 C CA . LYS A 1 192 ? -4.090 14.725 8.572 1.00 89.31 192 LYS A CA 1
ATOM 1550 C C . LYS A 1 192 ? -3.336 15.168 9.830 1.00 89.31 192 LYS A C 1
ATOM 1552 O O . LYS A 1 192 ? -2.163 15.519 9.720 1.00 89.31 192 LYS A O 1
ATOM 1557 N N . ALA A 1 193 ? -4.000 15.252 10.978 1.00 88.44 193 ALA A N 1
ATOM 1558 C CA . ALA A 1 193 ? -3.357 15.641 12.226 1.00 88.44 193 ALA A CA 1
ATOM 1559 C C . ALA A 1 193 ? -2.466 14.512 12.746 1.00 88.44 193 ALA A C 1
ATOM 1561 O O . ALA A 1 193 ? -1.288 14.739 12.999 1.00 88.44 193 ALA A O 1
ATOM 1562 N N . GLN A 1 194 ? -2.989 13.290 12.789 1.00 86.12 194 GLN A N 1
ATOM 1563 C CA . GLN A 1 194 ? -2.280 12.152 13.369 1.00 86.12 194 GLN A CA 1
ATOM 1564 C C . GLN A 1 194 ? -1.154 11.611 12.497 1.00 86.12 194 GLN A C 1
ATOM 1566 O O . GLN A 1 194 ? -0.138 11.187 13.021 1.00 86.12 194 GLN A O 1
ATOM 1571 N N . THR A 1 195 ? -1.256 11.713 11.168 1.00 85.44 195 THR A N 1
ATOM 1572 C CA . THR A 1 195 ? -0.142 11.351 10.265 1.00 85.44 195 THR A CA 1
ATOM 1573 C C . THR A 1 195 ? 1.114 12.209 10.443 1.00 85.44 195 THR A C 1
ATOM 1575 O O . THR A 1 195 ? 2.145 11.894 9.855 1.00 85.44 195 THR A O 1
ATOM 1578 N N . LYS A 1 196 ? 1.046 13.302 11.214 1.00 88.50 196 LYS A N 1
ATOM 1579 C CA . LYS A 1 196 ? 2.217 14.108 11.583 1.00 88.50 196 LYS A CA 1
ATOM 1580 C C . LYS A 1 196 ? 2.912 13.620 12.849 1.00 88.50 196 LYS A C 1
ATOM 1582 O O . LYS A 1 196 ? 4.026 14.067 13.101 1.00 88.50 196 LYS A O 1
ATOM 1587 N N . ILE A 1 197 ? 2.244 12.794 13.647 1.00 89.12 197 ILE A N 1
ATOM 1588 C CA . ILE A 1 197 ? 2.825 12.215 14.850 1.00 89.12 197 ILE A CA 1
ATOM 1589 C C . ILE A 1 197 ? 3.675 11.031 14.407 1.00 89.12 197 ILE A C 1
ATOM 1591 O O . ILE A 1 197 ? 3.205 10.137 13.702 1.00 89.12 197 ILE A O 1
ATOM 1595 N N . GLU A 1 198 ? 4.953 11.076 14.759 1.00 87.56 198 GLU A N 1
ATOM 1596 C CA . GLU A 1 198 ? 5.883 9.989 14.493 1.00 87.56 198 GLU A CA 1
ATOM 1597 C C . GLU A 1 198 ? 5.685 8.923 15.570 1.00 87.56 198 GLU A C 1
ATOM 1599 O O . GLU A 1 198 ? 5.970 9.168 16.738 1.00 87.56 198 GLU A O 1
ATOM 1604 N N . VAL A 1 199 ? 5.145 7.774 15.167 1.00 87.56 199 VAL A N 1
ATOM 1605 C CA . VAL A 1 199 ? 5.006 6.587 16.016 1.00 87.56 199 VAL A CA 1
ATOM 1606 C C . VAL A 1 199 ? 6.185 5.672 15.715 1.00 87.56 199 VAL A C 1
ATOM 1608 O O . VAL A 1 199 ? 6.357 5.255 14.566 1.00 87.56 199 VAL A O 1
ATOM 1611 N N . GLN A 1 200 ? 7.007 5.394 16.723 1.00 87.06 200 GLN A N 1
ATOM 1612 C CA . GLN A 1 200 ? 8.234 4.611 16.568 1.00 87.06 200 GLN A CA 1
ATOM 1613 C C . GLN A 1 200 ? 7.941 3.129 16.350 1.00 87.06 200 GLN A C 1
ATOM 1615 O O . GLN A 1 200 ? 8.529 2.510 15.462 1.00 87.06 200 GLN A O 1
ATOM 1620 N N . ASP A 1 201 ? 7.024 2.576 17.144 1.00 86.88 201 ASP A N 1
ATOM 1621 C CA . ASP A 1 201 ? 6.589 1.188 17.048 1.00 86.88 201 ASP A CA 1
ATOM 1622 C C . ASP A 1 201 ? 5.063 1.110 17.116 1.00 86.88 201 ASP A C 1
ATOM 1624 O O . ASP A 1 201 ? 4.437 1.425 18.126 1.00 86.88 201 ASP A O 1
ATOM 1628 N N . ILE A 1 202 ? 4.453 0.671 16.017 1.00 87.00 202 ILE A N 1
ATOM 1629 C CA . ILE A 1 202 ? 2.998 0.555 15.909 1.00 87.00 202 ILE A CA 1
ATOM 1630 C C . ILE A 1 202 ? 2.420 -0.576 16.768 1.00 87.00 202 ILE A C 1
ATOM 1632 O O . ILE A 1 202 ? 1.219 -0.588 17.038 1.00 87.00 202 ILE A O 1
ATOM 1636 N N . ASN A 1 203 ? 3.272 -1.503 17.208 1.00 82.75 203 ASN A N 1
ATOM 1637 C CA . ASN A 1 203 ? 2.905 -2.632 18.058 1.00 82.75 203 ASN A CA 1
ATOM 1638 C C . ASN A 1 203 ? 2.946 -2.263 19.544 1.00 82.75 203 ASN A C 1
ATOM 1640 O O . ASN A 1 203 ? 2.383 -2.978 20.370 1.00 82.75 203 ASN A O 1
ATOM 1644 N N . ALA A 1 204 ? 3.632 -1.171 19.883 1.00 85.38 204 ALA A N 1
ATOM 1645 C CA . ALA A 1 204 ? 3.897 -0.746 21.248 1.00 85.38 204 ALA A CA 1
ATOM 1646 C C . ALA A 1 204 ? 3.906 0.786 21.335 1.00 85.38 204 ALA A C 1
ATOM 1648 O O . ALA A 1 204 ? 4.915 1.397 21.687 1.00 85.38 204 ALA A O 1
ATOM 1649 N N . ILE A 1 205 ? 2.768 1.403 21.002 1.00 86.69 205 ILE A N 1
ATOM 1650 C CA . ILE A 1 205 ? 2.597 2.857 21.087 1.00 86.69 205 ILE A CA 1
ATOM 1651 C C . ILE A 1 205 ? 2.761 3.283 22.550 1.00 86.69 205 ILE A C 1
ATOM 1653 O O . ILE A 1 205 ? 2.008 2.847 23.424 1.00 86.69 205 ILE A O 1
ATOM 1657 N N . SER A 1 206 ? 3.754 4.130 22.811 1.00 89.12 206 SER A N 1
ATOM 1658 C CA . SER A 1 206 ? 4.053 4.640 24.149 1.00 89.12 206 SER A CA 1
ATOM 1659 C C . SER A 1 206 ? 2.953 5.567 24.668 1.00 89.12 206 SER A C 1
ATOM 1661 O O . SER A 1 206 ? 2.235 6.200 23.894 1.00 89.12 206 SER A O 1
ATOM 1663 N N . GLU A 1 207 ? 2.861 5.719 25.991 1.00 89.19 207 GLU A N 1
ATOM 1664 C CA . GLU A 1 207 ? 1.930 6.669 26.621 1.00 89.19 207 GLU A CA 1
ATOM 1665 C C . GLU A 1 207 ? 2.132 8.097 26.091 1.00 89.19 207 GLU A C 1
ATOM 1667 O O . GLU A 1 207 ? 1.167 8.790 25.788 1.00 89.19 207 GLU A O 1
ATOM 1672 N N . THR A 1 208 ? 3.384 8.504 25.862 1.00 92.00 208 THR A N 1
ATOM 1673 C CA . THR A 1 208 ? 3.706 9.822 25.297 1.00 92.00 208 THR A CA 1
ATOM 1674 C C . THR A 1 208 ? 3.230 9.992 23.853 1.00 92.00 208 THR A C 1
ATOM 1676 O O . THR A 1 208 ? 2.781 11.071 23.468 1.00 92.00 208 THR A O 1
ATOM 1679 N N . GLU A 1 209 ? 3.313 8.941 23.031 1.00 91.19 209 GLU A N 1
ATOM 1680 C CA . GLU A 1 209 ? 2.793 8.974 21.658 1.00 91.19 209 GLU A CA 1
ATOM 1681 C C . GLU A 1 209 ? 1.260 8.956 21.655 1.00 91.19 209 GLU A C 1
ATOM 1683 O O . GLU A 1 209 ? 0.643 9.650 20.848 1.00 91.19 209 GLU A O 1
ATOM 1688 N N . LEU A 1 210 ? 0.639 8.218 22.581 1.00 88.94 210 LEU A N 1
ATOM 1689 C CA . LEU A 1 210 ? -0.809 8.196 22.776 1.00 88.94 210 LEU A CA 1
ATOM 1690 C C . LEU A 1 210 ? -1.341 9.584 23.160 1.00 88.94 210 LEU A C 1
ATOM 1692 O O . LEU A 1 210 ? -2.296 10.064 22.547 1.00 88.94 210 LEU A O 1
ATOM 1696 N N . GLU A 1 211 ? -0.714 10.243 24.137 1.00 89.94 211 GLU A N 1
ATOM 1697 C CA . GLU A 1 211 ? -1.053 11.611 24.536 1.00 89.94 211 GLU A CA 1
ATOM 1698 C C . GLU A 1 211 ? -0.939 12.566 23.343 1.00 89.94 211 GLU A C 1
ATOM 1700 O O . GLU A 1 211 ? -1.882 13.304 23.054 1.00 89.94 211 GLU A O 1
ATOM 1705 N N . ALA A 1 212 ? 0.146 12.479 22.566 1.00 91.19 212 ALA A N 1
ATOM 1706 C CA . ALA A 1 212 ? 0.330 13.294 21.367 1.00 91.19 212 ALA A CA 1
ATOM 1707 C C . ALA A 1 212 ? -0.744 13.033 20.292 1.00 91.19 212 ALA A C 1
ATOM 1709 O O . ALA A 1 212 ? -1.220 13.970 19.645 1.00 91.19 212 ALA A O 1
ATOM 1710 N N . LEU A 1 213 ? -1.163 11.778 20.098 1.00 88.12 213 LEU A N 1
ATOM 1711 C CA . LEU A 1 213 ? -2.262 11.422 19.194 1.00 88.12 213 LEU A CA 1
ATOM 1712 C C . LEU A 1 213 ? -3.604 11.989 19.676 1.00 88.12 213 LEU A C 1
ATOM 1714 O O . LEU A 1 213 ? -4.396 12.464 18.851 1.00 88.12 213 LEU A O 1
ATOM 1718 N N . HIS A 1 214 ? -3.851 11.968 20.988 1.00 87.69 214 HIS A N 1
ATOM 1719 C CA . HIS A 1 214 ? -5.054 12.529 21.594 1.00 87.69 214 HIS A CA 1
ATOM 1720 C C . HIS A 1 214 ? -5.082 14.057 21.471 1.00 87.69 214 HIS A C 1
ATOM 1722 O O . HIS A 1 214 ? -6.078 14.625 21.024 1.00 87.69 214 HIS A O 1
ATOM 1728 N N . GLU A 1 215 ? -3.981 14.736 21.786 1.00 89.00 215 GLU A N 1
ATOM 1729 C CA . GLU A 1 215 ? -3.855 16.186 21.625 1.00 89.00 215 GLU A CA 1
ATOM 1730 C C . GLU A 1 215 ? -4.013 16.609 20.163 1.00 89.00 215 GLU A C 1
ATOM 1732 O O . GLU A 1 215 ? -4.754 17.549 19.865 1.00 89.00 215 GLU A O 1
ATOM 1737 N N . ALA A 1 216 ? -3.384 15.887 19.229 1.00 88.56 216 ALA A N 1
ATOM 1738 C CA . ALA A 1 216 ? -3.508 16.156 17.800 1.00 88.56 216 ALA A CA 1
ATOM 1739 C C . ALA A 1 216 ? -4.957 16.023 17.319 1.00 88.56 216 ALA A C 1
ATOM 1741 O O . ALA A 1 216 ? -5.396 16.819 16.485 1.00 88.56 216 ALA A O 1
ATOM 1742 N N . LEU A 1 217 ? -5.702 15.048 17.851 1.00 84.81 217 LEU A N 1
ATOM 1743 C CA . LEU A 1 217 ? -7.131 14.892 17.610 1.00 84.81 217 LEU A CA 1
ATOM 1744 C C . LEU A 1 217 ? -7.902 16.118 18.129 1.00 84.81 217 LEU A C 1
ATOM 1746 O O . LEU A 1 217 ? -8.583 16.764 17.331 1.00 84.81 217 LEU A O 1
ATOM 1750 N N . GLN A 1 218 ? -7.744 16.483 19.408 1.00 84.44 218 GLN A N 1
ATOM 1751 C CA . GLN A 1 218 ? -8.407 17.644 20.032 1.00 84.44 218 GLN A CA 1
ATOM 1752 C C . GLN A 1 218 ? -8.123 18.952 19.275 1.00 84.44 218 GLN A C 1
ATOM 1754 O O . GLN A 1 218 ? -9.034 19.711 18.935 1.00 84.44 218 GLN A O 1
ATOM 1759 N N . GLU A 1 219 ? -6.864 19.201 18.919 1.00 86.81 219 GLU A N 1
ATOM 1760 C CA . GLU A 1 219 ? -6.457 20.404 18.192 1.00 86.81 219 GLU A CA 1
ATOM 1761 C C . GLU A 1 219 ? -7.061 20.457 16.774 1.00 86.81 219 GLU A C 1
ATOM 1763 O O . GLU A 1 219 ? -7.491 21.517 16.300 1.00 86.81 219 GLU A O 1
ATOM 1768 N N . ALA A 1 220 ? -7.126 19.310 16.088 1.00 84.75 220 ALA A N 1
ATOM 1769 C CA . ALA A 1 220 ? -7.751 19.172 14.774 1.00 84.75 220 ALA A CA 1
ATOM 1770 C C . ALA A 1 220 ? -9.212 19.638 14.778 1.00 84.75 220 ALA A C 1
ATOM 1772 O O . ALA A 1 220 ? -9.658 20.312 13.844 1.00 84.75 220 ALA A O 1
ATOM 1773 N N . ILE A 1 221 ? -9.933 19.286 15.837 1.00 77.12 221 ILE A N 1
ATOM 1774 C CA . ILE A 1 221 ? -11.349 19.591 16.020 1.00 77.12 221 ILE A CA 1
ATOM 1775 C C . ILE A 1 221 ? -11.544 21.084 16.267 1.00 77.12 221 ILE A C 1
ATOM 1777 O O . ILE A 1 221 ? -12.315 21.732 15.552 1.00 77.12 221 ILE A O 1
ATOM 1781 N N . HIS A 1 222 ? -10.802 21.654 17.222 1.00 81.50 222 HIS A N 1
ATOM 1782 C CA . HIS A 1 222 ? -10.929 23.067 17.582 1.00 81.50 222 HIS A CA 1
ATOM 1783 C C . HIS A 1 222 ? -10.664 24.002 16.395 1.00 81.50 222 HIS A C 1
ATOM 1785 O O . HIS A 1 222 ? -11.336 25.020 16.241 1.00 81.50 222 HIS A O 1
ATOM 1791 N N . LYS A 1 223 ? -9.754 23.633 15.483 1.00 82.12 223 LYS A N 1
ATOM 1792 C CA . LYS A 1 223 ? -9.431 24.430 14.284 1.00 82.12 223 LYS A CA 1
ATOM 1793 C C . LYS A 1 223 ? -10.586 24.599 13.294 1.00 82.12 223 LYS A C 1
ATOM 1795 O O . LYS A 1 223 ? -10.490 25.453 12.411 1.00 82.12 223 LYS A O 1
ATOM 1800 N N . LYS A 1 224 ? -11.637 23.777 13.363 1.00 79.75 224 LYS A N 1
ATOM 1801 C CA . LYS A 1 224 ? -12.714 23.768 12.361 1.00 79.75 224 LYS A CA 1
ATOM 1802 C C . LYS A 1 224 ? -13.948 24.589 12.724 1.00 79.75 224 LYS A C 1
ATOM 1804 O O . LYS A 1 224 ? -14.793 24.764 11.850 1.00 79.75 224 LYS A O 1
ATOM 1809 N N . ASN A 1 225 ? -14.018 25.153 13.933 1.00 80.38 225 ASN A N 1
ATOM 1810 C CA . ASN A 1 225 ? -15.135 25.987 14.399 1.00 80.38 225 ASN A CA 1
ATOM 1811 C C . ASN A 1 225 ? -16.524 25.334 14.210 1.00 80.38 225 ASN A C 1
ATOM 1813 O O . ASN A 1 225 ? -17.509 26.035 13.971 1.00 80.38 225 ASN A O 1
ATOM 1817 N N . TYR A 1 226 ? -16.624 24.002 14.277 1.00 84.69 226 TYR A N 1
ATOM 1818 C CA . TYR A 1 226 ? -17.930 23.340 14.327 1.00 84.69 226 TYR A CA 1
ATOM 1819 C C . TYR A 1 226 ? -18.596 23.583 15.682 1.00 84.69 226 TYR A C 1
ATOM 1821 O O . TYR A 1 226 ? -17.919 23.841 16.677 1.00 84.69 226 TYR A O 1
ATOM 1829 N N . ALA A 1 227 ? -19.927 23.489 15.721 1.00 87.12 227 ALA A N 1
ATOM 1830 C CA . ALA A 1 227 ? -20.661 23.554 16.976 1.00 87.12 227 ALA A CA 1
ATOM 1831 C C . ALA A 1 227 ? -20.211 22.407 17.893 1.00 87.12 227 ALA A C 1
ATOM 1833 O O . ALA A 1 227 ? -20.235 21.243 17.491 1.00 87.12 227 ALA A O 1
ATOM 1834 N N . GLU A 1 228 ? -19.819 22.744 19.119 1.00 87.50 228 GLU A N 1
ATOM 1835 C CA . GLU A 1 228 ? -19.325 21.785 20.110 1.00 87.50 228 GLU A CA 1
ATOM 1836 C C . GLU A 1 228 ? -20.277 20.589 20.331 1.00 87.50 228 GLU A C 1
ATOM 1838 O O . GLU A 1 228 ? -19.789 19.459 20.298 1.00 87.50 228 GLU A O 1
ATOM 1843 N N . PRO A 1 229 ? -21.618 20.761 20.416 1.00 90.88 229 PRO A N 1
ATOM 1844 C CA . PRO A 1 229 ? -22.536 19.628 20.565 1.00 90.88 229 PRO A CA 1
ATOM 1845 C C . PRO A 1 229 ? -22.497 18.627 19.403 1.00 90.88 229 PRO A C 1
ATOM 1847 O O . PRO A 1 229 ? -22.562 17.424 19.634 1.00 90.88 229 PRO A O 1
ATOM 1850 N N . LEU A 1 230 ? -22.360 19.108 18.162 1.00 90.81 230 LEU A N 1
ATOM 1851 C CA . LEU A 1 230 ? -22.298 18.255 16.968 1.00 90.81 230 LEU A CA 1
ATOM 1852 C C . LEU A 1 230 ? -21.022 17.412 16.960 1.00 90.81 230 LEU A C 1
ATOM 1854 O O . LEU A 1 230 ? -21.042 16.230 16.624 1.00 90.81 230 LEU A O 1
ATOM 1858 N N . TRP A 1 231 ? -19.898 18.029 17.325 1.00 87.19 231 TRP A N 1
ATOM 1859 C CA . TRP A 1 231 ? -18.633 17.317 17.412 1.00 87.19 231 TRP A CA 1
ATOM 1860 C C . TRP A 1 231 ? -18.642 16.271 18.535 1.00 87.19 231 TRP A C 1
ATOM 1862 O O . TRP A 1 231 ? -18.222 15.140 18.303 1.00 87.19 231 TRP A O 1
ATOM 1872 N N . LEU A 1 232 ? -19.114 16.631 19.732 1.00 89.88 232 LEU A N 1
ATOM 1873 C CA . LEU A 1 232 ? -19.163 15.707 20.867 1.00 89.88 232 LEU A CA 1
ATOM 1874 C C . LEU A 1 232 ? -20.034 14.485 20.563 1.00 89.88 232 LEU A C 1
ATOM 1876 O O . LEU A 1 232 ? -19.645 13.371 20.899 1.00 89.88 232 LEU A O 1
ATOM 1880 N N . ASP A 1 233 ? -21.155 14.682 19.870 1.00 93.06 233 ASP A N 1
ATOM 1881 C CA . ASP A 1 233 ? -22.022 13.590 19.425 1.00 93.06 233 ASP A CA 1
ATOM 1882 C C . ASP A 1 233 ? -21.324 12.686 18.394 1.00 93.06 233 ASP A C 1
ATOM 1884 O O . ASP A 1 233 ? -21.347 11.464 18.513 1.00 93.06 233 ASP A O 1
ATOM 1888 N N . PHE A 1 234 ? -20.603 13.268 17.427 1.00 91.62 234 PHE A N 1
ATOM 1889 C CA . PHE A 1 234 ? -19.782 12.491 16.490 1.00 91.62 234 PHE A CA 1
ATOM 1890 C C . PHE A 1 234 ? -18.675 11.700 17.185 1.00 91.62 234 PHE A C 1
ATOM 1892 O O . PHE A 1 234 ? -18.466 10.532 16.859 1.00 91.62 234 PHE A O 1
ATOM 1899 N N . LYS A 1 235 ? -17.983 12.309 18.153 1.00 89.44 235 LYS A N 1
ATOM 1900 C CA . LYS A 1 235 ? -16.949 11.637 18.943 1.00 89.44 235 LYS A CA 1
ATOM 1901 C C . LYS A 1 235 ? -17.538 10.460 19.717 1.00 89.44 235 LYS A C 1
ATOM 1903 O O . LYS A 1 235 ? -17.002 9.364 19.621 1.00 89.44 235 LYS A O 1
ATOM 1908 N N . ALA A 1 236 ? -18.653 10.675 20.413 1.00 92.06 236 ALA A N 1
ATOM 1909 C CA . ALA A 1 236 ? -19.329 9.635 21.179 1.00 92.06 236 ALA A CA 1
ATOM 1910 C C . ALA A 1 236 ? -19.810 8.485 20.279 1.00 92.06 236 ALA A C 1
ATOM 1912 O O . ALA A 1 236 ? -19.592 7.321 20.603 1.00 92.06 236 ALA A O 1
ATOM 1913 N N . GLY A 1 237 ? -20.399 8.796 19.119 1.00 92.44 237 GLY A N 1
ATOM 1914 C CA . GLY A 1 237 ? -20.802 7.785 18.140 1.00 92.44 237 GLY A CA 1
ATOM 1915 C C . GLY A 1 237 ? -19.616 6.983 17.594 1.00 92.44 237 GLY A C 1
ATOM 1916 O O . GLY A 1 237 ? -19.721 5.772 17.406 1.00 92.44 237 GLY A O 1
ATOM 1917 N N . LEU A 1 238 ? -18.471 7.636 17.375 1.00 91.31 238 LEU A N 1
ATOM 1918 C CA . LEU A 1 238 ? -17.248 6.976 16.922 1.00 91.31 238 LEU A CA 1
ATOM 1919 C C . LEU A 1 238 ? -16.655 6.073 18.015 1.00 91.31 238 LEU A C 1
ATOM 1921 O O . LEU A 1 238 ? -16.320 4.928 17.729 1.00 91.31 238 LEU A O 1
ATOM 1925 N N . GLU A 1 239 ? -16.571 6.557 19.256 1.00 91.50 239 GLU A N 1
ATOM 1926 C CA . GLU A 1 239 ? -16.113 5.789 20.423 1.00 91.50 239 GLU A CA 1
ATOM 1927 C C . GLU A 1 239 ? -17.001 4.564 20.682 1.00 91.50 239 GLU A C 1
ATOM 1929 O O . GLU A 1 239 ? -16.486 3.472 20.915 1.00 91.50 239 GLU A O 1
ATOM 1934 N N . GLU A 1 240 ? -18.325 4.713 20.583 1.00 92.56 240 GLU A N 1
ATOM 1935 C CA . GLU A 1 240 ? -19.280 3.605 20.689 1.00 92.56 240 GLU A CA 1
ATOM 1936 C C . GLU A 1 240 ? -19.052 2.560 19.593 1.00 92.56 240 GLU A C 1
ATOM 1938 O O . GLU A 1 240 ? -18.941 1.375 19.894 1.00 92.56 240 GLU A O 1
ATOM 1943 N N . GLN A 1 241 ? -18.928 2.978 18.328 1.00 92.62 241 GLN A N 1
ATOM 1944 C CA . GLN A 1 241 ? -18.677 2.042 17.230 1.00 92.62 241 GLN A CA 1
ATOM 1945 C C . GLN A 1 241 ? -17.348 1.300 17.376 1.00 92.62 241 GLN A C 1
ATOM 1947 O O . GLN A 1 241 ? -17.286 0.103 17.097 1.00 92.62 241 GLN A O 1
ATOM 1952 N N . VAL A 1 242 ? -16.286 2.001 17.784 1.00 92.94 242 VAL A N 1
ATOM 1953 C CA . VAL A 1 242 ? -14.965 1.397 17.996 1.00 92.94 242 VAL A CA 1
ATOM 1954 C C . VAL A 1 242 ? -15.020 0.389 19.142 1.00 92.94 242 VAL A C 1
ATOM 1956 O O . VAL A 1 242 ? -14.553 -0.735 18.970 1.00 92.94 242 VAL A O 1
ATOM 1959 N N . ARG A 1 243 ? -15.636 0.751 20.271 1.00 92.94 243 ARG A N 1
ATOM 1960 C CA . ARG A 1 243 ? -15.814 -0.152 21.413 1.00 92.94 243 ARG A CA 1
ATOM 1961 C C . ARG A 1 243 ? -16.621 -1.390 21.032 1.00 92.94 243 ARG A C 1
ATOM 1963 O O . ARG A 1 243 ? -16.140 -2.499 21.231 1.00 92.94 243 ARG A O 1
ATOM 1970 N N . ALA A 1 244 ? -17.788 -1.211 20.413 1.00 92.38 244 ALA A N 1
ATOM 1971 C CA . ALA A 1 244 ? -18.637 -2.321 19.980 1.00 92.38 244 ALA A CA 1
ATOM 1972 C C . ALA A 1 244 ? -17.913 -3.258 18.998 1.00 92.38 244 ALA A C 1
ATOM 1974 O O . ALA A 1 244 ? -18.081 -4.474 19.053 1.00 92.38 244 ALA A O 1
ATOM 1975 N N . PHE A 1 245 ? -17.079 -2.707 18.110 1.00 94.19 245 PHE A N 1
ATOM 1976 C CA . PHE A 1 245 ? -16.234 -3.517 17.240 1.00 94.19 245 PHE A CA 1
ATOM 1977 C C . PHE A 1 245 ? -15.207 -4.331 18.032 1.00 94.19 245 PHE A C 1
ATOM 1979 O O . PHE A 1 245 ? -15.095 -5.531 17.799 1.00 94.19 245 PHE A O 1
ATOM 1986 N N . PHE A 1 246 ? -14.457 -3.716 18.951 1.00 94.50 246 PHE A N 1
ATOM 1987 C CA . PHE A 1 246 ? -13.431 -4.445 19.698 1.00 94.50 246 PHE A CA 1
ATOM 1988 C C . PHE A 1 246 ? -14.007 -5.465 20.681 1.00 94.50 246 PHE A C 1
ATOM 1990 O O . PHE A 1 246 ? -13.362 -6.481 20.915 1.00 94.50 246 PHE A O 1
ATOM 1997 N N . GLU A 1 247 ? -15.226 -5.266 21.185 1.00 92.62 247 GLU A N 1
ATOM 1998 C CA . GLU A 1 247 ? -15.953 -6.289 21.946 1.00 92.62 247 GLU A CA 1
ATOM 1999 C C . GLU A 1 247 ? -16.220 -7.556 21.105 1.00 92.62 247 GLU A C 1
ATOM 2001 O O . GLU A 1 247 ? -16.040 -8.668 21.598 1.00 92.62 247 GLU A O 1
ATOM 2006 N N . ASP A 1 248 ? -16.587 -7.407 19.825 1.00 92.69 248 ASP A N 1
ATOM 2007 C CA . ASP A 1 248 ? -16.763 -8.524 18.875 1.00 92.69 248 ASP A CA 1
ATOM 2008 C C . ASP A 1 248 ? -15.410 -9.116 18.429 1.00 92.69 248 ASP A C 1
ATOM 2010 O O . ASP A 1 248 ? -15.225 -10.335 18.361 1.00 92.69 248 ASP A O 1
ATOM 2014 N N . PHE A 1 249 ? -14.422 -8.256 18.177 1.00 95.12 249 PHE A N 1
ATOM 2015 C CA . PHE A 1 249 ? -13.089 -8.653 17.720 1.00 95.12 249 PHE A CA 1
ATOM 2016 C C . PHE A 1 249 ? -12.302 -9.426 18.787 1.00 95.12 249 PHE A C 1
ATOM 2018 O O . PHE A 1 249 ? -11.573 -10.360 18.457 1.00 95.12 249 PHE A O 1
ATOM 2025 N N . ALA A 1 250 ? -12.467 -9.083 20.066 1.00 93.75 250 ALA A N 1
ATOM 2026 C CA . ALA A 1 250 ? -11.788 -9.724 21.193 1.00 93.75 250 ALA A CA 1
ATOM 2027 C C . ALA A 1 250 ? -12.394 -11.084 21.594 1.00 93.75 250 ALA A C 1
ATOM 2029 O O . ALA A 1 250 ? -12.020 -11.662 22.617 1.00 93.75 250 ALA A O 1
ATOM 2030 N N . THR A 1 251 ? -13.342 -11.618 20.819 1.00 93.56 251 THR A N 1
ATOM 2031 C CA . THR A 1 251 ? -13.903 -12.947 21.083 1.00 93.56 251 THR A CA 1
ATOM 2032 C C . THR A 1 251 ? -12.855 -14.056 20.881 1.00 93.56 251 THR A C 1
ATOM 2034 O O . THR A 1 251 ? -11.891 -13.880 20.139 1.00 93.56 251 THR A O 1
ATOM 2037 N N . PRO A 1 252 ? -13.031 -15.254 21.476 1.00 95.12 252 PRO A N 1
ATOM 2038 C CA . PRO A 1 252 ? -12.109 -16.381 21.271 1.00 95.12 252 PRO A CA 1
ATOM 2039 C C . PRO A 1 252 ? -12.074 -16.936 19.837 1.00 95.12 252 PRO A C 1
ATOM 2041 O O . PRO A 1 252 ? -11.280 -17.829 19.539 1.00 95.12 252 PRO A O 1
ATOM 2044 N N . ARG A 1 253 ? -12.971 -16.477 18.956 1.00 95.75 253 ARG A N 1
ATOM 2045 C CA . ARG A 1 253 ? -13.012 -16.886 17.552 1.00 95.75 253 ARG A CA 1
ATOM 2046 C C . ARG A 1 253 ? -11.904 -16.147 16.791 1.00 95.75 253 ARG A C 1
ATOM 2048 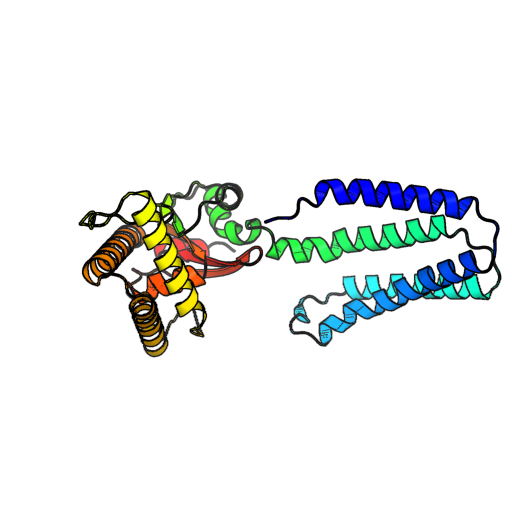O O . ARG A 1 253 ? -11.773 -14.942 16.974 1.00 95.75 253 ARG A O 1
ATOM 2055 N N . PRO A 1 254 ? -11.113 -16.817 15.935 1.00 97.44 254 PRO A N 1
ATOM 2056 C CA . PRO A 1 254 ? -10.074 -16.140 15.168 1.00 97.44 254 PRO A CA 1
ATOM 2057 C C . PRO A 1 254 ? -10.636 -14.985 14.339 1.00 97.44 254 PRO A C 1
ATOM 2059 O O . PRO A 1 254 ? -11.571 -15.178 13.559 1.00 97.44 254 PRO A O 1
ATOM 2062 N N . ALA A 1 255 ? -10.049 -13.802 14.499 1.00 97.69 255 ALA A N 1
ATOM 2063 C CA . ALA A 1 255 ? -10.454 -12.603 13.783 1.00 97.69 255 ALA A CA 1
ATOM 2064 C C . ALA A 1 255 ? -9.240 -11.860 13.222 1.00 97.69 255 ALA A C 1
ATOM 2066 O O . ALA A 1 255 ? -8.199 -11.751 13.874 1.00 97.69 255 ALA A O 1
ATOM 2067 N N . PHE A 1 256 ? -9.400 -11.322 12.014 1.00 97.81 256 PHE A N 1
ATOM 2068 C CA . PHE A 1 256 ? -8.386 -10.551 11.302 1.00 97.81 256 PHE A CA 1
ATOM 2069 C C . PHE A 1 256 ? -8.957 -9.225 10.809 1.00 97.81 256 PHE A C 1
ATOM 2071 O O . PHE A 1 256 ? -10.123 -9.130 10.435 1.00 97.81 256 PHE A O 1
ATOM 2078 N N . LEU A 1 257 ? -8.121 -8.198 10.755 1.00 97.31 257 LEU A N 1
ATOM 2079 C CA . LEU A 1 257 ? -8.481 -6.851 10.346 1.00 97.31 257 LEU A CA 1
ATOM 2080 C C . LEU A 1 257 ? -7.429 -6.309 9.377 1.00 97.31 257 LEU A C 1
ATOM 2082 O O . LEU A 1 257 ? -6.244 -6.247 9.701 1.00 97.31 257 LEU A O 1
ATOM 2086 N N . TYR A 1 258 ? -7.874 -5.853 8.207 1.00 97.56 258 TYR A N 1
ATOM 2087 C CA . TYR A 1 258 ? -7.064 -5.007 7.339 1.00 97.56 258 TYR A CA 1
ATOM 2088 C C . TYR A 1 258 ? -7.379 -3.534 7.575 1.00 97.56 258 TYR A C 1
ATOM 2090 O O . TYR A 1 258 ? -8.517 -3.082 7.416 1.00 97.56 258 TYR A O 1
ATOM 2098 N N . ILE A 1 259 ? -6.347 -2.753 7.869 1.00 96.06 259 ILE A N 1
ATOM 2099 C CA . ILE A 1 259 ? -6.477 -1.317 8.103 1.00 96.06 259 ILE A CA 1
ATOM 2100 C C . ILE A 1 259 ? -5.261 -0.571 7.552 1.00 96.06 259 ILE A C 1
ATOM 2102 O O . ILE A 1 259 ? -4.177 -1.131 7.435 1.00 96.06 259 ILE A O 1
ATOM 2106 N N . GLN A 1 260 ? -5.420 0.692 7.156 1.00 94.50 260 GLN A N 1
ATOM 2107 C CA . GLN A 1 260 ? -4.261 1.538 6.871 1.00 94.50 260 GLN A CA 1
ATOM 2108 C C . GLN A 1 260 ? -3.625 2.018 8.176 1.00 94.50 260 GLN A C 1
ATOM 2110 O O . GLN A 1 260 ? -4.337 2.403 9.097 1.00 94.50 260 GLN A O 1
ATOM 2115 N N . ALA A 1 261 ? -2.296 2.104 8.232 1.00 92.50 261 ALA A N 1
ATOM 2116 C CA . ALA A 1 261 ? -1.595 2.561 9.436 1.00 92.50 261 ALA A CA 1
ATOM 2117 C C . ALA A 1 261 ? -2.081 3.938 9.928 1.00 92.50 261 ALA A C 1
ATOM 2119 O O . ALA A 1 261 ? -2.239 4.154 11.121 1.00 92.50 261 ALA A O 1
ATOM 2120 N N . ALA A 1 262 ? -2.413 4.842 9.001 1.00 90.44 262 ALA A N 1
ATOM 2121 C CA . ALA A 1 262 ? -2.972 6.149 9.340 1.00 90.44 262 ALA A CA 1
ATOM 2122 C C . ALA A 1 262 ? -4.346 6.070 10.029 1.00 90.44 262 ALA A C 1
ATOM 2124 O O . ALA A 1 262 ? -4.642 6.914 10.868 1.00 90.44 262 ALA A O 1
ATOM 2125 N N . ASP A 1 263 ? -5.175 5.087 9.666 1.00 91.94 263 ASP A N 1
ATOM 2126 C CA . ASP A 1 263 ? -6.487 4.899 10.284 1.00 91.94 263 ASP A CA 1
ATOM 2127 C C . ASP A 1 263 ? -6.370 4.181 11.640 1.00 91.94 263 ASP A C 1
ATOM 2129 O O . ASP A 1 263 ? -7.176 4.401 12.538 1.00 91.94 263 ASP A O 1
ATOM 2133 N N . TRP A 1 264 ? -5.326 3.368 11.829 1.00 92.75 264 TRP A N 1
ATOM 2134 C CA . TRP A 1 264 ? -5.049 2.727 13.116 1.00 92.75 264 TRP A CA 1
ATOM 2135 C C . TRP A 1 264 ? -4.767 3.741 14.228 1.00 92.75 264 TRP A C 1
ATOM 2137 O O . TRP A 1 264 ? -5.217 3.558 15.355 1.00 92.75 264 TRP A O 1
ATOM 2147 N N . TYR A 1 265 ? -4.097 4.851 13.910 1.00 90.50 265 TYR A N 1
ATOM 2148 C CA . TYR A 1 265 ? -3.733 5.865 14.901 1.00 90.50 265 TYR A CA 1
ATOM 2149 C C . TYR A 1 265 ? -4.935 6.530 15.579 1.00 90.50 265 TYR A C 1
ATOM 2151 O O . TYR A 1 265 ? -4.895 6.740 16.792 1.00 90.50 265 TYR A O 1
ATOM 2159 N N . TRP A 1 266 ? -6.019 6.837 14.853 1.00 88.06 266 TRP A N 1
ATOM 2160 C CA . TRP A 1 266 ? -7.190 7.445 15.501 1.00 88.06 266 TRP A CA 1
ATOM 2161 C C . TRP A 1 266 ? -7.993 6.432 16.285 1.00 88.06 266 TRP A C 1
ATOM 2163 O O . TRP A 1 266 ? -8.558 6.793 17.311 1.00 88.06 266 TRP A O 1
ATOM 2173 N N . ILE A 1 267 ? -8.022 5.181 15.838 1.00 90.25 267 ILE A N 1
ATOM 2174 C CA . ILE A 1 267 ? -8.682 4.108 16.573 1.00 90.25 267 ILE A CA 1
ATOM 2175 C C . ILE A 1 267 ? -7.975 3.897 17.903 1.00 90.25 267 ILE A C 1
ATOM 2177 O O . ILE A 1 267 ? -8.617 3.955 18.946 1.00 90.25 267 ILE A O 1
ATOM 2181 N N . TYR A 1 268 ? -6.652 3.746 17.868 1.00 86.69 268 TYR A N 1
ATOM 2182 C CA . TYR A 1 268 ? -5.847 3.556 19.068 1.00 86.69 268 TYR A CA 1
ATOM 2183 C C . TYR A 1 268 ? -5.918 4.774 20.002 1.00 86.69 268 TYR A C 1
ATOM 2185 O O . TYR A 1 268 ? -6.041 4.623 21.212 1.00 86.69 268 TYR A O 1
ATOM 2193 N N . GLY A 1 269 ? -5.923 5.992 19.448 1.00 84.50 269 GLY A N 1
ATOM 2194 C CA . GLY A 1 269 ? -6.068 7.225 20.230 1.00 84.50 269 GLY A CA 1
ATOM 2195 C C . GLY A 1 269 ? -7.450 7.428 20.872 1.00 84.50 269 GLY A C 1
ATOM 2196 O O . GLY A 1 269 ? -7.557 8.172 21.848 1.00 84.50 269 GLY A O 1
ATOM 2197 N N . LEU A 1 270 ? -8.505 6.798 20.341 1.00 84.81 270 LEU A N 1
ATOM 2198 C CA . LEU A 1 270 ? -9.853 6.811 20.928 1.00 84.81 270 LEU A CA 1
ATOM 2199 C C . LEU A 1 270 ? -10.091 5.639 21.882 1.00 84.81 270 LEU A C 1
ATOM 2201 O O . LEU A 1 270 ? -10.843 5.779 22.841 1.00 84.81 270 LEU A O 1
ATOM 2205 N N . HIS A 1 271 ? -9.479 4.491 21.606 1.00 85.56 271 HIS A N 1
ATOM 2206 C CA . HIS A 1 271 ? -9.697 3.249 22.332 1.00 85.56 271 HIS A CA 1
ATOM 2207 C C . HIS A 1 271 ? -8.365 2.495 22.501 1.00 85.56 271 HIS A C 1
ATOM 2209 O O . HIS A 1 271 ? -8.102 1.535 21.772 1.00 85.56 271 HIS A O 1
ATOM 2215 N N . PRO A 1 272 ? -7.507 2.920 23.451 1.00 83.75 272 PRO A N 1
ATOM 2216 C CA . PRO A 1 272 ? -6.187 2.312 23.652 1.00 83.75 272 PRO A CA 1
ATOM 2217 C C . PRO A 1 272 ? -6.280 0.845 24.090 1.00 83.75 272 PRO A C 1
ATOM 2219 O O . PRO A 1 272 ? -5.395 0.042 23.801 1.00 83.75 272 PRO A O 1
ATOM 2222 N N . GLU A 1 273 ? -7.381 0.469 24.742 1.00 83.81 273 GLU A N 1
ATOM 2223 C CA . GLU A 1 273 ? -7.693 -0.912 25.100 1.00 83.81 273 GLU A CA 1
ATOM 2224 C C . GLU A 1 273 ? -8.152 -1.690 23.859 1.00 83.81 273 GLU A C 1
ATOM 2226 O O . GLU A 1 273 ? -9.328 -1.961 23.661 1.00 83.81 273 GLU A O 1
ATOM 2231 N N . THR A 1 274 ? -7.236 -2.056 22.971 1.00 80.94 274 THR A N 1
ATOM 2232 C CA . THR A 1 274 ? -7.584 -2.714 21.695 1.00 80.94 274 T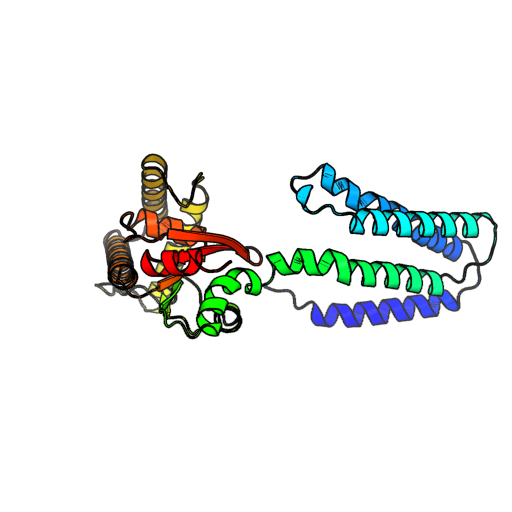HR A CA 1
ATOM 2233 C C . THR A 1 274 ? -7.992 -4.192 21.825 1.00 80.94 274 THR A C 1
ATOM 2235 O O . THR A 1 274 ? -8.007 -4.923 20.838 1.00 80.94 274 THR A O 1
ATOM 2238 N N . GLY A 1 275 ? -8.324 -4.660 23.034 1.00 75.00 275 GLY A N 1
ATOM 2239 C CA . GLY A 1 275 ? -8.895 -5.994 23.259 1.00 75.00 275 GLY A CA 1
ATOM 2240 C C . GLY A 1 275 ? -7.992 -7.157 22.833 1.00 75.00 275 GLY A C 1
ATOM 2241 O O . GLY A 1 275 ? -8.489 -8.176 22.366 1.00 75.00 275 GLY A O 1
ATOM 2242 N N . GLY A 1 276 ? -6.666 -7.004 22.941 1.00 81.81 276 GLY A N 1
ATOM 2243 C CA . GLY A 1 276 ? -5.711 -8.030 22.501 1.00 81.81 276 GLY A CA 1
ATOM 2244 C C . GLY A 1 276 ? -5.456 -8.041 20.990 1.00 81.81 276 GLY A C 1
ATOM 2245 O O . GLY A 1 276 ? -5.013 -9.056 20.455 1.00 81.81 276 GLY A O 1
ATOM 2246 N N . ALA A 1 277 ? -5.734 -6.935 20.294 1.00 92.38 277 ALA A N 1
ATOM 2247 C CA . ALA A 1 277 ? -5.350 -6.760 18.901 1.00 92.38 277 ALA A CA 1
ATOM 2248 C C . ALA A 1 277 ? -3.821 -6.701 18.748 1.00 92.38 277 ALA A C 1
ATOM 2250 O O . ALA A 1 277 ? -3.140 -5.888 19.370 1.00 92.38 277 ALA A O 1
ATOM 2251 N N . MET A 1 278 ? -3.290 -7.551 17.877 1.00 93.81 278 MET A N 1
ATOM 2252 C CA . MET A 1 278 ? -1.868 -7.696 17.591 1.00 93.81 278 MET A CA 1
ATOM 2253 C C . MET A 1 278 ? -1.630 -7.419 16.114 1.00 93.81 278 MET A C 1
ATOM 2255 O O . MET A 1 278 ? -2.270 -8.012 15.246 1.00 93.81 278 MET A O 1
ATOM 2259 N N . VAL A 1 279 ? -0.705 -6.518 15.807 1.00 94.44 279 VAL A N 1
ATOM 2260 C CA . VAL A 1 279 ? -0.281 -6.284 14.426 1.00 94.44 279 VAL A CA 1
ATOM 2261 C C . VAL A 1 279 ? 0.635 -7.437 14.012 1.00 94.44 279 VAL A C 1
ATOM 2263 O O . VAL A 1 279 ? 1.685 -7.668 14.606 1.00 94.44 279 VAL A O 1
ATOM 2266 N N . MET A 1 280 ? 0.220 -8.167 12.985 1.00 95.06 280 MET A N 1
ATOM 2267 C CA . MET A 1 280 ? 0.898 -9.361 12.482 1.00 95.06 280 MET A CA 1
ATOM 2268 C C . MET A 1 280 ? 1.811 -9.054 11.298 1.00 95.06 280 MET A C 1
ATOM 2270 O O . MET A 1 280 ? 2.850 -9.686 11.138 1.00 95.06 280 MET A O 1
ATOM 2274 N N . ASP A 1 281 ? 1.414 -8.099 10.456 1.00 93.81 281 ASP A N 1
ATOM 2275 C CA . ASP A 1 281 ? 2.219 -7.633 9.329 1.00 93.81 281 ASP A CA 1
ATOM 2276 C C . ASP A 1 281 ? 1.973 -6.146 9.065 1.00 93.81 281 ASP A C 1
ATOM 2278 O O . ASP A 1 281 ? 0.858 -5.637 9.225 1.00 93.81 281 ASP A O 1
ATOM 2282 N N . GLN A 1 282 ? 3.020 -5.470 8.598 1.00 93.31 282 GLN A N 1
ATOM 2283 C CA . GLN A 1 282 ? 2.980 -4.103 8.109 1.00 93.31 282 GLN A CA 1
ATOM 2284 C C . GLN A 1 282 ? 3.682 -4.037 6.754 1.00 93.31 282 GLN A C 1
ATOM 2286 O O . GLN A 1 282 ? 4.902 -4.166 6.650 1.00 93.31 282 GLN A O 1
ATOM 2291 N N . SER A 1 283 ? 2.909 -3.749 5.709 1.00 90.31 283 SER A N 1
ATOM 2292 C CA . SER A 1 283 ? 3.400 -3.775 4.333 1.00 90.31 283 SER A CA 1
ATOM 2293 C C . SER A 1 283 ? 2.869 -2.609 3.504 1.00 90.31 283 SER A C 1
ATOM 2295 O O . SER A 1 283 ? 1.753 -2.119 3.686 1.00 90.31 283 SER A O 1
ATOM 2297 N N . ALA A 1 284 ? 3.668 -2.174 2.528 1.00 88.88 284 ALA A N 1
ATOM 2298 C CA . ALA A 1 284 ? 3.232 -1.195 1.540 1.00 88.88 284 ALA A CA 1
ATOM 2299 C C . ALA A 1 284 ? 2.435 -1.880 0.415 1.00 88.88 284 ALA A C 1
ATOM 2301 O O . ALA A 1 284 ? 2.996 -2.663 -0.351 1.00 88.88 284 ALA A O 1
ATOM 2302 N N . VAL A 1 285 ? 1.148 -1.539 0.282 1.00 87.94 285 VAL A N 1
ATOM 2303 C CA . VAL A 1 285 ? 0.270 -1.979 -0.815 1.00 87.94 285 VAL A CA 1
ATOM 2304 C C . VAL A 1 285 ? -0.158 -0.766 -1.645 1.00 87.94 285 VAL A C 1
ATOM 2306 O O . VAL A 1 285 ? -0.913 0.113 -1.224 1.00 87.94 285 VAL A O 1
ATOM 2309 N N . GLY A 1 286 ? 0.361 -0.688 -2.860 1.00 85.25 286 GLY A N 1
ATOM 2310 C CA . GLY A 1 286 ? 0.394 0.507 -3.687 1.00 85.25 286 GLY A CA 1
ATOM 2311 C C . GLY A 1 286 ? 1.153 1.639 -2.995 1.00 85.25 286 GLY A C 1
ATOM 2312 O O . GLY A 1 286 ? 2.335 1.536 -2.690 1.00 85.25 286 GLY A O 1
ATOM 2313 N N . SER A 1 287 ? 0.453 2.746 -2.760 1.00 82.44 287 SER A N 1
ATOM 2314 C CA . SER A 1 287 ? 0.970 3.912 -2.035 1.00 82.44 287 SER A CA 1
ATOM 2315 C C . SER A 1 287 ? 0.533 3.943 -0.565 1.00 82.44 287 SER A C 1
ATOM 2317 O O . SER A 1 287 ? 0.557 5.010 0.046 1.00 82.44 287 SER A O 1
ATOM 2319 N N . ARG A 1 288 ? 0.007 2.835 -0.033 1.00 87.56 288 ARG A N 1
ATOM 2320 C CA . ARG A 1 288 ? -0.631 2.774 1.288 1.00 87.56 288 ARG A CA 1
ATOM 2321 C C . ARG A 1 288 ? 0.185 1.895 2.217 1.00 87.56 288 ARG A C 1
ATOM 2323 O O . ARG A 1 288 ? 0.574 0.803 1.819 1.00 87.56 288 ARG A O 1
ATOM 2330 N N . SER A 1 289 ? 0.386 2.359 3.445 1.00 91.31 289 SER A N 1
ATOM 2331 C CA . SER A 1 289 ? 0.885 1.525 4.540 1.00 91.31 289 SER A CA 1
ATOM 2332 C C . SER A 1 289 ? -0.297 0.754 5.117 1.00 91.31 289 SER A C 1
ATOM 2334 O O . SER A 1 289 ? -1.211 1.375 5.663 1.00 91.31 289 SER A O 1
ATOM 2336 N N . MET A 1 290 ? -0.318 -0.561 4.925 1.00 94.50 290 MET A N 1
ATOM 2337 C CA . MET A 1 290 ? -1.377 -1.458 5.382 1.00 94.50 290 MET A CA 1
ATOM 2338 C C . MET A 1 290 ? -0.893 -2.269 6.580 1.00 94.50 290 MET A C 1
ATOM 2340 O O . MET A 1 290 ? 0.268 -2.671 6.619 1.00 94.50 290 MET A O 1
ATOM 2344 N N . LEU A 1 291 ? -1.803 -2.533 7.510 1.00 96.38 291 LEU A N 1
ATOM 2345 C CA . LEU A 1 291 ? -1.614 -3.392 8.670 1.00 96.38 291 LEU A CA 1
ATOM 2346 C C . LEU A 1 291 ? -2.570 -4.571 8.589 1.00 96.38 291 LEU A C 1
ATOM 2348 O O . LEU A 1 291 ? -3.756 -4.394 8.280 1.00 96.38 291 LEU A O 1
ATOM 2352 N N . LEU A 1 292 ? -2.038 -5.761 8.844 1.00 97.06 292 LEU A N 1
ATOM 2353 C CA . LEU A 1 292 ? -2.819 -6.946 9.160 1.00 97.06 292 LEU A CA 1
ATOM 2354 C C . LEU A 1 292 ? -2.799 -7.084 10.673 1.00 97.06 292 LEU A C 1
ATOM 2356 O O . LEU A 1 292 ? -1.741 -7.277 11.262 1.00 97.06 292 LEU A O 1
ATOM 2360 N N . ILE A 1 293 ? -3.966 -6.974 11.283 1.00 96.75 293 ILE A N 1
ATOM 2361 C CA . ILE A 1 293 ? -4.157 -7.089 12.723 1.00 96.75 293 ILE A CA 1
ATOM 2362 C C . ILE A 1 293 ? -4.937 -8.370 12.992 1.00 96.75 293 ILE A C 1
ATOM 2364 O O . ILE A 1 293 ? -5.837 -8.711 12.227 1.00 96.75 293 ILE A O 1
ATOM 2368 N N . ALA A 1 294 ? -4.601 -9.083 14.056 1.00 97.31 294 ALA A N 1
ATOM 2369 C CA . ALA A 1 294 ? -5.320 -10.261 14.513 1.00 97.31 294 ALA A CA 1
ATOM 2370 C C . ALA A 1 294 ? -5.683 -10.115 15.991 1.00 97.31 294 ALA A C 1
ATOM 2372 O O . ALA A 1 294 ? -4.989 -9.422 16.730 1.00 97.31 294 ALA A O 1
ATOM 2373 N N . ASN A 1 295 ? -6.753 -10.767 16.432 1.00 96.56 295 ASN A N 1
ATOM 2374 C CA . ASN A 1 295 ? -6.942 -11.006 17.861 1.00 96.56 295 ASN A CA 1
ATOM 2375 C C . ASN A 1 295 ? -6.010 -12.135 18.337 1.00 96.56 295 ASN A C 1
ATOM 2377 O O . ASN A 1 295 ? -5.346 -12.781 17.526 1.00 96.56 295 ASN A O 1
ATOM 2381 N N . GLU A 1 296 ? -5.972 -12.405 19.641 1.00 95.88 296 GLU A N 1
ATOM 2382 C CA . GLU A 1 296 ? -5.083 -13.423 20.220 1.00 95.88 296 GLU A CA 1
ATOM 2383 C C . GLU A 1 296 ? -5.238 -14.806 19.553 1.00 95.88 296 GLU A C 1
ATOM 2385 O O . GLU A 1 296 ? -4.246 -15.442 19.187 1.00 95.88 296 GLU A O 1
ATOM 2390 N N . ALA A 1 297 ? -6.478 -15.244 19.304 1.00 96.19 297 ALA A N 1
ATOM 2391 C CA . ALA A 1 297 ? -6.761 -16.516 18.638 1.00 96.19 297 ALA A CA 1
ATOM 2392 C C . ALA A 1 297 ? -6.268 -16.543 17.178 1.00 96.19 297 ALA A C 1
ATOM 2394 O O . ALA A 1 297 ? -5.678 -17.530 16.732 1.00 96.19 297 ALA A O 1
ATOM 2395 N N . GLY A 1 298 ? -6.475 -15.458 16.427 1.00 96.88 298 GLY A N 1
ATOM 2396 C CA . GLY A 1 298 ? -5.988 -15.317 15.055 1.00 96.88 298 GLY A CA 1
ATOM 2397 C C . GLY A 1 298 ? -4.462 -15.232 14.974 1.00 96.88 298 GLY A C 1
ATOM 2398 O O . GLY A 1 298 ? -3.854 -15.855 14.102 1.00 96.88 298 GLY A O 1
ATOM 2399 N N . ALA A 1 299 ? -3.831 -14.521 15.909 1.00 96.00 299 ALA A N 1
ATOM 2400 C CA . ALA A 1 299 ? -2.380 -14.403 16.007 1.00 96.00 299 ALA A CA 1
ATOM 2401 C C . ALA A 1 299 ? -1.729 -15.766 16.279 1.00 96.00 299 ALA A C 1
ATOM 2403 O O . ALA A 1 299 ? -0.759 -16.137 15.610 1.00 96.00 299 ALA A O 1
ATOM 2404 N N . ALA A 1 300 ? -2.314 -16.551 17.191 1.00 95.56 300 ALA A N 1
ATOM 2405 C CA . ALA A 1 300 ? -1.872 -17.911 17.470 1.00 95.56 300 ALA A CA 1
ATOM 2406 C C . ALA A 1 300 ? -1.902 -18.784 16.206 1.00 95.56 300 ALA A C 1
ATOM 2408 O O . ALA A 1 300 ? -0.926 -19.478 15.927 1.00 95.56 300 ALA A O 1
ATOM 2409 N N . LEU A 1 301 ? -2.956 -18.698 15.387 1.00 94.69 301 LEU A N 1
ATOM 2410 C CA . LEU A 1 301 ? -3.033 -19.449 14.129 1.00 94.69 301 LEU A CA 1
ATOM 2411 C C . LEU A 1 301 ? -1.952 -19.037 13.131 1.00 94.69 301 LEU A C 1
ATOM 2413 O O . LEU A 1 301 ? -1.259 -19.899 12.592 1.00 94.69 301 LEU A O 1
ATOM 2417 N N . LEU A 1 302 ? -1.769 -17.737 12.900 1.00 92.12 302 LEU A N 1
ATOM 2418 C CA . LEU A 1 302 ? -0.762 -17.264 11.948 1.00 92.12 302 LEU A CA 1
ATOM 2419 C C . LEU A 1 302 ? 0.663 -17.620 12.380 1.00 92.12 302 LEU A C 1
ATOM 2421 O O . LEU A 1 302 ? 1.492 -17.893 11.521 1.00 92.12 302 LEU A O 1
ATOM 2425 N N . SER A 1 303 ? 0.936 -17.708 13.685 1.00 88.56 303 SER A N 1
ATOM 2426 C CA . SER A 1 303 ? 2.247 -18.137 14.192 1.00 88.56 303 SER A CA 1
ATOM 2427 C C . SER A 1 303 ? 2.596 -19.599 13.871 1.00 88.56 303 SER A C 1
ATOM 2429 O O . SER A 1 303 ? 3.763 -19.982 13.925 1.00 88.56 303 SER A O 1
ATOM 2431 N N . THR A 1 304 ? 1.598 -20.417 13.516 1.00 83.62 304 THR A N 1
ATOM 2432 C CA . THR A 1 304 ? 1.786 -21.826 13.131 1.00 83.62 304 THR A CA 1
ATOM 2433 C C . THR A 1 304 ? 1.965 -22.033 11.627 1.00 83.62 304 THR A C 1
ATOM 2435 O O . THR A 1 304 ? 2.331 -23.133 11.207 1.00 83.62 304 THR A O 1
ATOM 2438 N N . ILE A 1 305 ? 1.723 -20.999 10.815 1.00 75.25 305 ILE A N 1
ATOM 2439 C CA . ILE A 1 305 ? 1.881 -21.060 9.362 1.00 75.25 305 ILE A CA 1
ATOM 2440 C C . ILE A 1 305 ? 3.322 -20.643 9.011 1.00 75.25 305 ILE A C 1
ATOM 2442 O O . ILE A 1 305 ? 3.745 -19.564 9.425 1.00 75.25 305 ILE A O 1
ATOM 2446 N N . PRO A 1 306 ? 4.082 -21.489 8.290 1.00 58.47 306 PRO A N 1
ATOM 2447 C CA . PRO A 1 306 ? 5.472 -21.220 7.918 1.00 58.47 306 PRO A CA 1
ATOM 2448 C C . PRO A 1 306 ? 5.640 -20.124 6.858 1.00 58.47 306 PRO A C 1
ATOM 2450 O O . PRO A 1 306 ? 4.711 -19.920 6.041 1.00 58.47 306 PRO A O 1
#

pLDDT: mean 89.08, std 8.34, range [38.75, 97.88]